Protein AF-A0AAV8G9S0-F1 (afdb_monomer)

Structure (mmCIF, N/CA/C/O backbone):
data_AF-A0AAV8G9S0-F1
#
_entry.id   AF-A0AAV8G9S0-F1
#
loop_
_atom_site.group_PDB
_atom_site.id
_atom_site.type_symbol
_atom_site.label_atom_id
_atom_site.label_alt_id
_atom_site.label_comp_id
_atom_site.label_asym_id
_atom_site.label_entity_id
_atom_site.label_seq_id
_atom_site.pdbx_PDB_ins_code
_atom_site.Cartn_x
_atom_site.Cartn_y
_atom_site.Cartn_z
_atom_site.occupancy
_atom_site.B_iso_or_equiv
_atom_site.auth_seq_id
_atom_site.auth_comp_id
_atom_site.auth_asym_id
_atom_site.auth_atom_id
_atom_site.pdbx_PDB_model_num
ATOM 1 N N . MET A 1 1 ? -28.631 11.961 -32.092 1.00 33.22 1 MET A N 1
ATOM 2 C CA . MET A 1 1 ? -27.749 12.063 -33.279 1.00 33.22 1 MET A CA 1
ATOM 3 C C . MET A 1 1 ? -26.519 12.837 -32.830 1.00 33.22 1 MET A C 1
ATOM 5 O O . MET A 1 1 ? -26.673 13.982 -32.456 1.00 33.22 1 MET A O 1
ATOM 9 N N . LEU A 1 2 ? -25.353 12.242 -32.604 1.00 28.23 2 LEU A N 1
ATOM 10 C CA . LEU A 1 2 ? -24.475 11.633 -33.599 1.00 28.23 2 LEU A CA 1
ATOM 11 C C . LEU A 1 2 ? -23.740 10.426 -32.999 1.00 28.23 2 LEU A C 1
ATOM 13 O O . LEU A 1 2 ? -23.023 10.529 -32.007 1.00 28.23 2 LEU A O 1
ATOM 17 N N . LEU A 1 3 ? -23.947 9.288 -33.653 1.00 28.38 3 LEU A N 1
ATOM 18 C CA . LEU A 1 3 ? -23.130 8.086 -33.584 1.00 28.38 3 LEU A CA 1
ATOM 19 C C . LEU A 1 3 ? -21.775 8.335 -34.263 1.00 28.38 3 LEU A C 1
ATOM 21 O O . LEU A 1 3 ? -21.710 9.038 -35.268 1.00 28.38 3 LEU A O 1
ATOM 25 N N . GLY A 1 4 ? -20.738 7.635 -33.797 1.00 31.73 4 GLY A N 1
ATOM 26 C CA . GLY A 1 4 ? -19.656 7.186 -34.675 1.00 31.73 4 GLY A CA 1
ATOM 27 C C . GLY A 1 4 ? -18.283 7.809 -34.448 1.00 31.73 4 GLY A C 1
ATOM 28 O O . GLY A 1 4 ? -17.844 8.647 -35.226 1.00 31.73 4 GLY A O 1
ATOM 29 N N . ARG A 1 5 ? -17.524 7.261 -33.493 1.00 28.00 5 ARG A N 1
ATOM 30 C CA . ARG A 1 5 ? -16.083 7.031 -33.689 1.00 28.00 5 ARG A CA 1
ATOM 31 C C . ARG A 1 5 ? -15.737 5.622 -33.211 1.00 28.00 5 ARG A C 1
ATOM 33 O O . ARG A 1 5 ? -15.747 5.333 -32.020 1.00 28.00 5 ARG A O 1
ATOM 40 N N . ARG A 1 6 ? -15.500 4.730 -34.179 1.00 26.45 6 ARG A N 1
ATOM 41 C CA . ARG A 1 6 ? -14.914 3.402 -33.964 1.00 26.45 6 ARG A CA 1
ATOM 42 C C . ARG A 1 6 ? -13.468 3.590 -33.509 1.00 26.45 6 ARG A C 1
ATOM 44 O O . ARG A 1 6 ? -12.680 4.202 -34.225 1.00 26.45 6 ARG A O 1
ATOM 51 N N . TRP A 1 7 ? -13.134 3.047 -32.347 1.00 30.44 7 TRP A N 1
ATOM 52 C CA . TRP A 1 7 ? -11.755 2.886 -31.895 1.00 30.44 7 TRP A CA 1
ATOM 53 C C . TRP A 1 7 ? -11.112 1.692 -32.617 1.00 30.44 7 TRP A C 1
ATOM 55 O O . TRP A 1 7 ? -11.824 0.731 -32.934 1.00 30.44 7 TRP A O 1
ATOM 65 N N . PRO A 1 8 ? -9.799 1.725 -32.907 1.00 25.12 8 PRO A N 1
ATOM 66 C CA . PRO A 1 8 ? -9.126 0.628 -33.586 1.00 25.12 8 PRO A CA 1
ATOM 67 C C . PRO A 1 8 ? -9.188 -0.628 -32.717 1.00 25.12 8 PRO A C 1
ATOM 69 O O . PRO A 1 8 ? -8.595 -0.711 -31.644 1.00 25.12 8 PRO A O 1
ATOM 72 N N . THR A 1 9 ? -9.934 -1.619 -33.194 1.00 25.20 9 THR A N 1
ATOM 73 C CA . THR A 1 9 ? -9.928 -2.968 -32.645 1.00 25.20 9 THR A CA 1
ATOM 74 C C . THR A 1 9 ? -8.561 -3.563 -32.962 1.00 25.20 9 THR A C 1
ATOM 76 O O . THR A 1 9 ? -8.277 -3.891 -34.115 1.00 25.20 9 THR A O 1
ATOM 79 N N . ILE A 1 10 ? -7.693 -3.691 -31.958 1.00 25.83 10 ILE A N 1
ATOM 80 C CA . ILE A 1 10 ? -6.511 -4.543 -32.074 1.00 25.83 10 ILE A CA 1
ATOM 81 C C . ILE A 1 10 ? -7.048 -5.968 -32.218 1.00 25.83 10 ILE A C 1
ATOM 83 O O . ILE A 1 10 ? -7.481 -6.589 -31.250 1.00 25.83 10 ILE A O 1
ATOM 87 N N . LYS A 1 11 ? -7.086 -6.473 -33.456 1.00 22.39 11 LYS A N 1
ATOM 88 C CA . LYS A 1 11 ? -7.320 -7.891 -33.721 1.00 22.39 11 LYS A CA 1
ATOM 89 C C . LYS A 1 11 ? -6.141 -8.658 -33.129 1.00 22.39 11 LYS A C 1
ATOM 91 O O . LYS A 1 11 ? -5.102 -8.784 -33.769 1.00 22.39 11 LYS A O 1
ATOM 96 N N . MET A 1 12 ? -6.307 -9.192 -31.921 1.00 27.33 12 MET A N 1
ATOM 97 C CA . MET A 1 12 ? -5.492 -10.319 -31.481 1.00 27.33 12 MET A CA 1
ATOM 98 C C . MET A 1 12 ? -5.842 -11.498 -32.388 1.00 27.33 12 MET A C 1
ATOM 100 O O . MET A 1 12 ? -6.899 -12.113 -32.262 1.00 27.33 12 MET A O 1
ATOM 104 N N . THR A 1 13 ? -4.974 -11.792 -33.351 1.00 26.83 13 THR A N 1
ATOM 105 C CA . THR A 1 13 ? -5.027 -13.046 -34.098 1.00 26.83 13 THR A CA 1
ATOM 106 C C . THR A 1 13 ? -4.805 -14.194 -33.117 1.00 26.83 13 THR A C 1
ATOM 108 O O . THR A 1 13 ? -3.720 -14.362 -32.562 1.00 26.83 13 THR A O 1
ATOM 111 N N . SER A 1 14 ? -5.856 -14.977 -32.888 1.00 35.19 14 SER A N 1
ATOM 112 C CA . SER A 1 14 ? -5.953 -16.095 -31.946 1.00 35.19 14 SER A CA 1
ATOM 113 C C . SER A 1 14 ? -5.206 -17.359 -32.402 1.00 35.19 14 SER A C 1
ATOM 115 O O . SER A 1 14 ? -5.748 -18.462 -32.388 1.00 35.19 14 SER A O 1
ATOM 117 N N . ARG A 1 15 ? -3.931 -17.239 -32.784 1.00 30.12 15 ARG A N 1
ATOM 118 C CA . ARG A 1 15 ? -3.068 -18.396 -33.087 1.00 30.12 15 ARG A CA 1
ATOM 119 C C . ARG A 1 15 ? -1.732 -18.282 -32.353 1.00 30.12 15 ARG A C 1
ATOM 121 O O . ARG A 1 15 ? -0.709 -17.961 -32.936 1.00 30.12 15 ARG A O 1
ATOM 128 N N . GLY A 1 16 ? -1.781 -18.524 -31.043 1.00 35.22 16 GLY A N 1
ATOM 129 C CA . GLY A 1 16 ? -0.606 -18.585 -30.159 1.00 35.22 16 GLY A CA 1
ATOM 130 C C . GLY A 1 16 ? -0.926 -18.695 -28.660 1.00 35.22 16 GLY A C 1
ATOM 131 O O . GLY A 1 16 ? -0.059 -18.451 -27.825 1.00 35.22 16 GLY A O 1
ATOM 132 N N . GLY A 1 17 ? -2.177 -19.016 -28.304 1.00 37.50 17 GLY A N 1
ATOM 133 C CA . GLY A 1 17 ? -2.686 -18.971 -26.932 1.00 37.50 17 GLY A CA 1
ATOM 134 C C . GLY A 1 17 ? -2.073 -20.027 -26.005 1.00 37.50 17 GLY A C 1
ATOM 135 O O . GLY A 1 17 ? -1.937 -21.190 -26.379 1.00 37.50 17 GLY A O 1
ATOM 136 N N . ARG A 1 18 ? -1.737 -19.598 -24.781 1.00 35.84 18 ARG A N 1
ATOM 137 C CA . ARG A 1 18 ? -1.250 -20.366 -23.609 1.00 35.84 18 ARG A CA 1
ATOM 138 C C . ARG A 1 18 ? 0.092 -21.096 -23.749 1.00 35.84 18 ARG A C 1
ATOM 140 O O . ARG A 1 18 ? 0.930 -20.960 -22.864 1.00 35.84 18 ARG A O 1
ATOM 147 N N . ASN A 1 19 ? 0.356 -21.798 -24.848 1.00 33.41 19 ASN A N 1
ATOM 148 C CA . ASN A 1 19 ? 1.566 -22.625 -24.979 1.00 33.41 19 ASN A CA 1
ATOM 149 C C . ASN A 1 19 ? 2.854 -21.798 -25.128 1.00 33.41 19 ASN A C 1
ATOM 151 O O . ASN A 1 19 ? 3.899 -22.190 -24.617 1.00 33.41 19 ASN A O 1
ATOM 155 N N . SER A 1 20 ? 2.782 -20.625 -25.763 1.00 40.94 20 SER A N 1
ATOM 156 C CA . SER A 1 20 ? 3.921 -19.700 -25.870 1.00 40.94 20 SER A CA 1
ATOM 157 C C . SER A 1 20 ? 4.315 -19.110 -24.507 1.00 40.94 20 SER A C 1
ATOM 159 O O . SER A 1 20 ? 5.501 -19.016 -24.189 1.00 40.94 20 SER A O 1
ATOM 161 N N . TRP A 1 21 ? 3.324 -18.798 -23.666 1.00 38.44 21 TRP A N 1
ATOM 162 C CA . TRP A 1 21 ? 3.535 -18.216 -22.340 1.00 38.44 21 TRP A CA 1
ATOM 163 C C . TRP A 1 21 ? 4.103 -19.239 -21.351 1.00 38.44 21 TRP A C 1
ATOM 165 O O . TRP A 1 21 ? 5.072 -18.948 -20.661 1.00 38.44 21 TRP A O 1
ATOM 175 N N . ILE A 1 22 ? 3.599 -20.479 -21.370 1.00 39.94 22 ILE A N 1
ATOM 176 C CA . ILE A 1 22 ? 4.152 -21.597 -20.586 1.00 39.94 22 ILE A CA 1
ATOM 177 C C . ILE A 1 22 ? 5.602 -21.897 -20.991 1.00 39.94 22 ILE A C 1
ATOM 179 O O . ILE A 1 22 ? 6.437 -22.173 -20.133 1.00 39.94 22 ILE A O 1
ATOM 183 N N . CYS A 1 23 ? 5.938 -21.814 -22.282 1.00 35.47 23 CYS A N 1
ATOM 184 C CA . CYS A 1 23 ? 7.318 -21.969 -22.750 1.00 35.47 23 CYS A CA 1
ATOM 185 C C . CYS A 1 23 ? 8.225 -20.810 -22.306 1.00 35.47 23 CYS A C 1
ATOM 187 O O . CYS A 1 23 ? 9.363 -21.053 -21.905 1.00 35.47 23 CYS A O 1
ATOM 189 N N . SER A 1 24 ? 7.725 -19.570 -22.320 1.00 47.34 24 SER A N 1
ATOM 190 C CA . SER A 1 24 ? 8.447 -18.401 -21.800 1.00 47.34 24 SER A CA 1
ATOM 191 C C . SER A 1 24 ? 8.675 -18.508 -20.288 1.00 47.34 24 SER A C 1
ATOM 193 O O . SER A 1 24 ? 9.808 -18.385 -19.825 1.00 47.34 24 SER A O 1
ATOM 195 N N . LEU A 1 25 ? 7.642 -18.874 -19.522 1.00 46.16 25 LEU A N 1
ATOM 196 C CA . LEU A 1 25 ? 7.739 -19.199 -18.097 1.00 46.16 25 LEU A CA 1
ATOM 197 C C . LEU A 1 25 ? 8.742 -20.319 -17.844 1.00 46.16 25 LEU A C 1
ATOM 199 O O . LEU A 1 25 ? 9.610 -20.135 -17.011 1.00 46.16 25 LEU A O 1
ATOM 203 N N . ARG A 1 26 ? 8.702 -21.435 -18.584 1.00 46.81 26 ARG A N 1
ATOM 204 C CA . ARG A 1 26 ? 9.670 -22.541 -18.441 1.00 46.81 26 ARG A CA 1
ATOM 205 C C . ARG A 1 26 ? 11.105 -22.110 -18.729 1.00 46.81 26 ARG A C 1
ATOM 207 O O . ARG A 1 26 ? 12.016 -22.530 -18.025 1.00 46.81 26 ARG A O 1
ATOM 214 N N . ASN A 1 27 ? 11.325 -21.270 -19.736 1.00 46.41 27 ASN A N 1
ATOM 215 C CA . ASN A 1 27 ? 12.660 -20.758 -20.046 1.00 46.41 27 ASN A CA 1
ATOM 216 C C . ASN A 1 27 ? 13.147 -19.761 -18.988 1.00 46.41 27 ASN A C 1
ATOM 218 O O . ASN A 1 27 ? 14.317 -19.793 -18.616 1.00 46.41 27 ASN A O 1
ATOM 222 N N . THR A 1 28 ? 12.256 -18.924 -18.453 1.00 46.28 28 THR A N 1
ATOM 223 C CA . THR A 1 28 ? 12.597 -18.009 -17.354 1.00 46.28 28 THR A CA 1
ATOM 224 C C . THR A 1 28 ? 12.775 -18.744 -16.032 1.00 46.28 28 THR A C 1
ATOM 226 O O . THR A 1 28 ? 13.659 -18.402 -15.262 1.00 46.28 28 THR A O 1
ATOM 229 N N . TYR A 1 29 ? 12.000 -19.801 -15.809 1.00 46.56 29 TYR A N 1
ATOM 230 C CA . TYR A 1 29 ? 12.129 -20.722 -14.691 1.00 46.56 29 TYR A CA 1
ATOM 231 C C . TYR A 1 29 ? 13.470 -21.446 -14.748 1.00 46.56 29 TYR A C 1
ATOM 233 O O . TYR A 1 29 ? 14.151 -21.485 -13.745 1.00 46.56 29 TYR A O 1
ATOM 241 N N . ARG A 1 30 ? 13.935 -21.895 -15.923 1.00 49.75 30 ARG A N 1
ATOM 242 C CA . ARG A 1 30 ? 15.291 -22.455 -16.088 1.00 49.75 30 ARG A CA 1
ATOM 243 C C . ARG A 1 30 ? 16.407 -21.434 -15.840 1.00 49.75 30 ARG A C 1
ATOM 245 O O . ARG A 1 30 ? 17.462 -21.804 -15.334 1.00 49.75 30 ARG A O 1
ATOM 252 N N . LEU A 1 31 ? 16.209 -20.166 -16.209 1.00 50.50 31 LEU A N 1
ATOM 253 C CA . LEU A 1 31 ? 17.157 -19.085 -15.897 1.00 50.50 31 LEU A CA 1
ATOM 254 C C . LEU A 1 31 ? 17.181 -18.786 -14.389 1.00 50.50 31 LEU A C 1
ATOM 256 O O . LEU A 1 31 ? 18.255 -18.636 -13.814 1.00 50.50 31 LEU A O 1
ATOM 260 N N . LEU A 1 32 ? 16.010 -18.772 -13.748 1.00 49.50 32 LEU A N 1
ATOM 261 C CA . LEU A 1 32 ? 15.859 -18.618 -12.303 1.00 49.50 32 LEU A CA 1
ATOM 262 C C . LEU A 1 32 ? 16.376 -19.836 -11.536 1.00 49.50 32 LEU A C 1
ATOM 264 O O . LEU A 1 32 ? 17.041 -19.641 -10.538 1.00 49.50 32 LEU A O 1
ATOM 268 N N . GLU A 1 33 ? 16.159 -21.067 -11.997 1.00 48.31 33 GLU A N 1
ATOM 269 C CA . GLU A 1 33 ? 16.732 -22.288 -11.418 1.00 48.31 33 GLU A CA 1
ATOM 270 C C . GLU A 1 33 ? 18.254 -22.251 -11.489 1.00 48.31 33 GLU A C 1
ATOM 272 O O . GLU A 1 33 ? 18.905 -22.533 -10.494 1.00 48.31 33 GLU A O 1
ATOM 277 N N . LYS A 1 34 ? 18.841 -21.827 -12.616 1.00 50.06 34 LYS A N 1
ATOM 278 C CA . LYS A 1 34 ? 20.296 -21.634 -12.710 1.00 50.06 34 LYS A CA 1
ATOM 279 C C . LYS A 1 34 ? 20.802 -20.586 -11.714 1.00 50.06 34 LYS A C 1
ATOM 281 O O . LYS A 1 34 ? 21.812 -20.830 -11.060 1.00 50.06 34 LYS A O 1
ATOM 286 N N . ALA A 1 35 ? 20.087 -19.471 -11.551 1.00 48.22 35 ALA A N 1
ATOM 287 C CA . ALA A 1 35 ? 20.418 -18.437 -10.566 1.00 48.22 35 ALA A CA 1
ATOM 288 C C . ALA A 1 35 ? 20.197 -18.900 -9.107 1.00 48.22 35 ALA A C 1
ATOM 290 O O . ALA A 1 35 ? 20.996 -18.601 -8.228 1.00 48.22 35 ALA A O 1
ATOM 291 N N . LEU A 1 36 ? 19.141 -19.672 -8.834 1.00 43.69 36 LEU A N 1
ATOM 292 C CA . LEU A 1 36 ? 18.789 -20.203 -7.512 1.00 43.69 36 LEU A CA 1
ATOM 293 C C . LEU A 1 36 ? 19.700 -21.368 -7.098 1.00 43.69 36 LEU A C 1
ATOM 295 O O . LEU A 1 36 ? 20.052 -21.470 -5.926 1.00 43.69 36 LEU A O 1
ATOM 299 N N . CYS A 1 37 ? 20.150 -22.199 -8.042 1.00 44.72 37 CYS A N 1
ATOM 300 C CA . CYS A 1 37 ? 21.174 -23.222 -7.815 1.00 44.72 37 CYS A CA 1
ATOM 301 C C . CYS A 1 37 ? 22.519 -22.603 -7.414 1.00 44.72 37 CYS A C 1
ATOM 303 O O . CYS A 1 37 ? 23.229 -23.190 -6.603 1.00 44.72 37 CYS A O 1
ATOM 305 N N . GLN A 1 38 ? 22.850 -21.407 -7.913 1.00 42.19 38 GLN A N 1
ATOM 306 C CA . GLN A 1 38 ? 24.020 -20.644 -7.456 1.00 42.19 38 GLN A CA 1
ATOM 307 C C . GLN A 1 38 ? 23.825 -20.042 -6.047 1.00 42.19 38 GLN A C 1
ATOM 309 O O . GLN A 1 38 ? 24.799 -19.824 -5.333 1.00 42.19 38 GLN A O 1
ATOM 314 N N . LEU A 1 39 ? 22.577 -19.825 -5.610 1.00 45.78 39 LEU A N 1
ATOM 315 C CA . LEU A 1 39 ? 22.213 -19.260 -4.299 1.00 45.78 39 LEU A CA 1
ATOM 316 C C . LEU A 1 39 ? 22.080 -20.299 -3.173 1.00 45.78 39 LEU A C 1
ATOM 318 O O . LEU A 1 39 ? 21.747 -19.933 -2.040 1.00 45.78 39 LEU A O 1
ATOM 322 N N . GLY A 1 40 ? 22.322 -21.580 -3.460 1.00 36.84 40 GLY A N 1
ATOM 323 C CA . GLY A 1 40 ? 22.178 -22.689 -2.52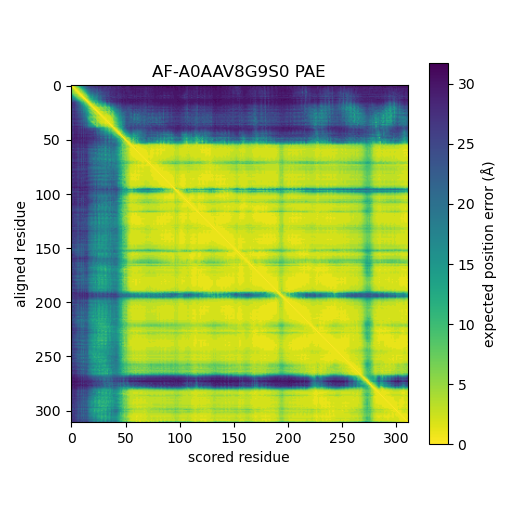2 1.00 36.84 40 GLY A CA 1
ATOM 324 C C . GLY A 1 40 ? 23.163 -22.638 -1.353 1.00 36.84 40 GLY A C 1
ATOM 325 O O . GLY A 1 40 ? 24.081 -23.443 -1.329 1.00 36.84 40 GLY A O 1
ATOM 326 N N . GLN A 1 41 ? 22.968 -21.711 -0.399 1.00 36.91 41 GLN A N 1
ATOM 327 C CA . GLN A 1 41 ? 23.377 -21.815 1.015 1.00 36.91 41 GLN A CA 1
ATOM 328 C C . GLN A 1 41 ? 23.010 -20.623 1.933 1.00 36.91 41 GLN A C 1
ATOM 330 O O . GLN A 1 41 ? 23.408 -20.631 3.098 1.00 36.91 41 GLN A O 1
ATOM 335 N N . ARG A 1 42 ? 22.250 -19.599 1.509 1.00 36.44 42 ARG A N 1
ATOM 336 C CA . ARG A 1 42 ? 21.979 -18.429 2.382 1.00 36.44 42 ARG A CA 1
ATOM 337 C C . ARG A 1 42 ? 20.490 -18.246 2.695 1.00 36.44 42 ARG A C 1
ATOM 339 O O . ARG A 1 42 ? 19.677 -18.013 1.809 1.00 36.44 42 ARG A O 1
ATOM 346 N N . ARG A 1 43 ? 20.142 -18.354 3.987 1.00 33.28 43 ARG A N 1
ATOM 347 C CA . ARG A 1 43 ? 18.797 -18.103 4.539 1.00 33.28 43 ARG A CA 1
ATOM 348 C C . ARG A 1 43 ? 18.338 -16.687 4.169 1.00 33.28 43 ARG A C 1
ATOM 350 O O . ARG A 1 43 ? 18.949 -15.711 4.596 1.00 33.28 43 ARG A O 1
ATOM 357 N N . VAL A 1 44 ? 17.254 -16.578 3.403 1.00 36.81 44 VAL A N 1
ATOM 358 C CA . VAL A 1 44 ? 16.626 -15.297 3.053 1.00 36.81 44 VAL A CA 1
ATOM 359 C C . VAL A 1 44 ? 15.812 -14.806 4.253 1.00 36.81 44 VAL A C 1
ATOM 361 O O . VAL A 1 44 ? 14.813 -15.415 4.629 1.00 36.81 44 VAL A O 1
ATOM 364 N N . VAL A 1 45 ? 16.245 -13.711 4.880 1.00 34.75 45 VAL A N 1
ATOM 365 C CA . VAL A 1 45 ? 15.541 -13.082 6.009 1.00 34.75 45 VAL A CA 1
ATOM 366 C C . VAL A 1 45 ? 14.561 -12.036 5.464 1.00 34.75 45 VAL A C 1
ATOM 368 O O . VAL A 1 45 ? 14.949 -10.907 5.178 1.00 34.75 45 VAL A O 1
ATOM 371 N N . LEU A 1 46 ? 13.284 -12.407 5.316 1.00 38.22 46 LEU A N 1
ATOM 372 C CA . LEU A 1 46 ? 12.223 -11.522 4.801 1.00 38.22 46 LEU A CA 1
ATOM 373 C C . LEU A 1 46 ? 11.861 -10.368 5.766 1.00 38.22 46 LEU A C 1
ATOM 375 O O . LEU A 1 46 ? 11.512 -9.279 5.322 1.00 38.22 46 LEU A O 1
ATOM 379 N N . ALA A 1 47 ? 11.948 -10.591 7.082 1.00 32.84 47 ALA A N 1
ATOM 380 C CA . ALA A 1 47 ? 11.389 -9.683 8.095 1.00 32.84 47 ALA A CA 1
ATOM 381 C C . ALA A 1 47 ? 12.264 -8.449 8.416 1.00 32.84 47 ALA A C 1
ATOM 383 O O . ALA A 1 47 ? 11.759 -7.408 8.838 1.00 32.84 47 ALA A O 1
ATOM 384 N N . CYS A 1 48 ? 13.583 -8.536 8.205 1.00 35.03 48 CYS A N 1
ATOM 385 C CA . CYS A 1 48 ? 14.517 -7.490 8.641 1.00 35.03 48 CYS A CA 1
ATOM 386 C C . CYS A 1 48 ? 14.459 -6.233 7.748 1.00 35.03 48 CYS A C 1
ATOM 388 O O . CYS A 1 48 ? 14.595 -5.116 8.237 1.00 35.03 48 CYS A O 1
ATOM 390 N N . HIS A 1 49 ? 14.179 -6.394 6.449 1.00 44.22 49 HIS A N 1
ATOM 391 C CA . HIS A 1 49 ? 14.248 -5.295 5.479 1.00 44.22 49 HIS A CA 1
ATOM 392 C C . HIS A 1 49 ? 13.132 -4.252 5.677 1.00 44.22 49 HIS A C 1
ATOM 394 O O . HIS A 1 49 ? 13.398 -3.055 5.700 1.00 44.22 49 HIS A O 1
ATOM 400 N N . MET A 1 50 ? 11.891 -4.688 5.912 1.00 49.31 50 MET A N 1
ATOM 401 C CA . MET A 1 50 ? 10.746 -3.782 6.101 1.00 49.31 50 MET A CA 1
ATOM 402 C C . MET A 1 50 ? 10.824 -2.981 7.402 1.00 49.31 50 MET A C 1
ATOM 404 O O . MET A 1 50 ? 10.415 -1.822 7.441 1.00 49.31 50 MET A O 1
ATOM 408 N N . SER A 1 51 ? 11.408 -3.566 8.452 1.00 47.19 51 SER A N 1
ATOM 409 C CA . SER A 1 51 ? 11.659 -2.870 9.719 1.00 47.19 51 SER A CA 1
ATOM 410 C C . SER A 1 51 ? 12.627 -1.695 9.541 1.00 47.19 51 SER A C 1
ATOM 412 O O . SER A 1 51 ? 12.437 -0.653 10.163 1.00 47.19 51 SER A O 1
ATOM 414 N N . SER A 1 52 ? 13.611 -1.809 8.641 1.00 47.72 52 SER A N 1
ATOM 415 C CA . SER A 1 52 ? 14.530 -0.709 8.314 1.00 47.72 52 SER A CA 1
ATOM 416 C C . SER A 1 52 ? 13.860 0.426 7.534 1.00 47.72 52 SER A C 1
ATOM 418 O O . SER A 1 52 ? 14.184 1.588 7.768 1.00 47.72 52 SER A O 1
ATOM 420 N N . TYR A 1 53 ? 12.916 0.116 6.637 1.00 58.81 53 TYR A N 1
ATOM 421 C CA . TYR A 1 53 ? 12.232 1.134 5.829 1.00 58.81 53 TYR A CA 1
ATOM 422 C C . TYR A 1 53 ? 11.048 1.798 6.540 1.00 58.81 53 TYR A C 1
ATOM 424 O O . TYR A 1 53 ? 10.772 2.970 6.279 1.00 58.81 53 TYR A O 1
ATOM 432 N N . MET A 1 54 ? 10.369 1.077 7.438 1.00 63.78 54 MET A N 1
ATOM 433 C CA . MET A 1 54 ? 9.123 1.528 8.067 1.00 63.78 54 MET A CA 1
ATOM 434 C C . MET A 1 54 ? 9.211 1.745 9.580 1.00 63.78 54 MET A C 1
ATOM 436 O O . MET A 1 54 ? 8.296 2.335 10.145 1.00 63.78 54 MET A O 1
ATOM 440 N N . GLY A 1 55 ? 10.261 1.283 10.264 1.00 82.50 55 GLY A N 1
ATOM 441 C CA . GLY A 1 55 ? 10.355 1.355 11.724 1.00 82.50 55 GLY A CA 1
ATOM 442 C C . GLY A 1 55 ? 9.297 0.487 12.419 1.00 82.50 55 GLY A C 1
ATOM 443 O O . GLY A 1 55 ? 9.109 -0.678 12.069 1.00 82.50 55 GLY A O 1
ATOM 444 N N . ALA A 1 56 ? 8.583 1.052 13.399 1.00 86.62 56 ALA A N 1
ATOM 445 C CA . ALA A 1 56 ? 7.554 0.351 14.178 1.00 86.62 56 ALA A CA 1
ATOM 446 C C . ALA A 1 56 ? 6.459 -0.347 13.327 1.00 86.62 56 ALA A C 1
ATOM 448 O O . ALA A 1 56 ? 6.135 -1.497 13.623 1.00 86.62 56 ALA A O 1
ATOM 449 N N . PRO A 1 57 ? 5.923 0.252 12.245 1.00 89.56 57 PRO A N 1
ATOM 450 C CA . PRO A 1 57 ? 5.038 -0.463 11.322 1.00 89.56 57 PRO A CA 1
ATOM 451 C C . PRO A 1 57 ? 5.652 -1.730 10.700 1.00 89.56 57 PRO A C 1
ATOM 453 O O . PRO A 1 57 ? 4.943 -2.712 10.509 1.00 89.56 57 PRO A O 1
ATOM 456 N N . GLY A 1 58 ? 6.961 -1.756 10.427 1.00 89.50 58 GLY A N 1
ATOM 457 C CA . GLY A 1 58 ? 7.642 -2.955 9.916 1.00 89.50 58 GLY A CA 1
ATOM 458 C C . GLY A 1 58 ? 7.743 -4.074 10.962 1.00 89.50 58 GLY A C 1
ATOM 459 O O . GLY A 1 58 ? 7.623 -5.258 10.634 1.00 89.50 58 GLY A O 1
ATOM 460 N N . PHE A 1 59 ? 7.860 -3.710 12.243 1.00 91.06 59 PHE A N 1
ATOM 461 C CA . PHE A 1 59 ? 7.723 -4.665 13.345 1.00 91.06 59 PHE A CA 1
ATOM 462 C C . PHE A 1 59 ? 6.299 -5.235 13.416 1.00 91.06 59 PHE A C 1
ATOM 464 O O . PHE A 1 59 ? 6.124 -6.449 13.510 1.00 91.06 59 PHE A O 1
ATOM 471 N N . LEU A 1 60 ? 5.275 -4.379 13.307 1.00 94.06 60 LEU A N 1
ATOM 472 C CA . LEU A 1 60 ? 3.877 -4.821 13.284 1.00 94.06 60 LEU A CA 1
ATOM 473 C C . LEU A 1 60 ? 3.581 -5.746 12.097 1.00 94.06 60 LEU A C 1
ATOM 475 O O . LEU A 1 60 ? 2.919 -6.764 12.283 1.00 94.06 60 LEU A O 1
ATOM 479 N N . PHE A 1 61 ? 4.120 -5.450 10.909 1.00 94.75 61 PHE A N 1
ATOM 480 C CA . PHE A 1 61 ? 4.065 -6.366 9.766 1.00 94.75 61 PHE A CA 1
ATOM 481 C C . PHE A 1 61 ? 4.661 -7.735 10.114 1.00 94.75 61 PHE A C 1
ATOM 483 O O . PHE A 1 61 ? 4.052 -8.764 9.837 1.00 94.75 61 PHE A O 1
ATOM 490 N N . SER A 1 62 ? 5.826 -7.759 10.764 1.00 93.12 62 SER A N 1
ATOM 491 C CA . SER A 1 62 ? 6.478 -9.012 11.163 1.00 93.12 62 SER A CA 1
ATOM 492 C C . SER A 1 62 ? 5.611 -9.824 12.132 1.00 93.12 62 SER A C 1
ATOM 494 O O . SER A 1 62 ? 5.513 -11.041 11.992 1.00 93.12 62 SER A O 1
ATOM 496 N N . ALA A 1 63 ? 4.925 -9.165 13.070 1.00 94.38 63 ALA A N 1
ATOM 497 C CA . ALA A 1 63 ? 3.974 -9.822 13.965 1.00 94.38 63 ALA A CA 1
ATOM 498 C C . ALA A 1 63 ? 2.745 -10.375 13.219 1.00 94.38 63 ALA A C 1
ATOM 500 O O . ALA A 1 63 ? 2.347 -11.513 13.464 1.00 94.38 63 ALA A O 1
ATOM 501 N N . LEU A 1 64 ? 2.178 -9.613 12.273 1.00 94.94 64 LEU A N 1
ATOM 502 C CA . LEU A 1 64 ? 1.083 -10.080 11.411 1.00 94.94 64 LEU A CA 1
ATOM 503 C C . LEU A 1 64 ? 1.502 -11.303 10.592 1.00 94.94 64 LEU A C 1
ATOM 505 O O . LEU A 1 64 ? 0.763 -12.283 10.523 1.00 94.94 64 LEU A O 1
ATOM 509 N N . PHE A 1 65 ? 2.703 -11.264 10.016 1.00 94.25 65 PHE A N 1
ATOM 510 C CA . PHE A 1 65 ? 3.279 -12.373 9.269 1.00 94.25 65 PHE A CA 1
ATOM 511 C C . PHE A 1 65 ? 3.424 -13.620 10.152 1.00 94.25 65 PHE A C 1
ATOM 513 O O . PHE A 1 65 ? 2.963 -14.695 9.778 1.00 94.25 65 PHE A O 1
ATOM 520 N N . ILE A 1 66 ? 3.998 -13.485 11.352 1.00 94.88 66 ILE A N 1
ATOM 521 C CA . ILE A 1 66 ? 4.126 -14.600 12.301 1.00 94.88 66 ILE A CA 1
ATOM 522 C C . ILE A 1 66 ? 2.752 -15.186 12.638 1.00 94.88 66 ILE A C 1
ATOM 524 O O . ILE A 1 66 ? 2.562 -16.394 12.510 1.00 94.88 66 ILE A O 1
ATOM 528 N N . ASN A 1 67 ? 1.776 -14.348 12.991 1.00 94.88 67 ASN A N 1
ATOM 529 C CA . ASN A 1 67 ? 0.433 -14.811 13.347 1.00 94.88 67 ASN A CA 1
ATOM 530 C C . ASN A 1 67 ? -0.288 -15.490 12.175 1.00 94.88 67 ASN A C 1
ATOM 532 O O . ASN A 1 67 ? -1.069 -16.418 12.374 1.00 94.88 67 ASN A O 1
ATOM 536 N N . ARG A 1 68 ? -0.016 -15.064 10.937 1.00 93.31 68 ARG A N 1
ATOM 537 C CA . ARG A 1 68 ? -0.595 -15.675 9.736 1.00 93.31 68 ARG A CA 1
ATOM 538 C C . ARG A 1 68 ? -0.108 -17.106 9.516 1.00 93.31 68 ARG A C 1
ATOM 540 O O . ARG A 1 68 ? -0.914 -17.944 9.119 1.00 93.31 68 ARG A O 1
ATOM 547 N N . TYR A 1 69 ? 1.181 -17.365 9.740 1.00 92.12 69 TYR A N 1
ATOM 548 C CA . TYR A 1 69 ? 1.823 -18.632 9.367 1.00 92.12 69 TYR A CA 1
ATOM 549 C C . TYR A 1 69 ? 2.053 -19.597 10.532 1.00 92.12 69 TYR A C 1
ATOM 551 O O . TYR A 1 69 ? 2.047 -20.805 10.311 1.00 92.12 69 TYR A O 1
ATOM 559 N N . LEU A 1 70 ? 2.256 -19.097 11.753 1.00 94.38 70 LEU A N 1
ATOM 560 C CA . LEU A 1 70 ? 2.439 -19.932 12.948 1.00 94.38 70 LEU A CA 1
ATOM 561 C C . LEU A 1 70 ? 1.148 -20.109 13.755 1.00 94.38 70 LEU A C 1
ATOM 563 O O . LEU A 1 70 ? 1.065 -21.018 14.575 1.00 94.38 70 LEU A O 1
ATOM 567 N N . GLY A 1 71 ? 0.131 -19.293 13.476 1.00 91.75 71 GLY A N 1
ATOM 568 C CA . GLY A 1 71 ? -1.190 -19.376 14.088 1.00 91.75 71 GLY A CA 1
ATOM 569 C C . GLY A 1 71 ? -1.593 -18.081 14.799 1.00 91.75 71 GLY A C 1
ATOM 570 O O . GLY A 1 71 ? -0.723 -17.319 15.246 1.00 91.75 71 GLY A O 1
ATOM 571 N N . PRO A 1 72 ? -2.910 -17.816 14.900 1.00 90.81 72 PRO A N 1
ATOM 572 C CA . PRO A 1 72 ? -3.421 -16.629 15.576 1.00 90.81 72 PRO A CA 1
ATOM 573 C C . PRO A 1 72 ? -2.897 -16.561 17.015 1.00 90.81 72 PRO A C 1
ATOM 575 O O . PRO A 1 72 ? -2.681 -17.587 17.654 1.00 90.81 72 PRO A O 1
ATOM 578 N N . ASP A 1 73 ? -2.660 -15.341 17.497 1.00 90.31 73 ASP A N 1
ATOM 579 C CA . ASP A 1 73 ? -2.165 -15.046 18.849 1.00 90.31 73 ASP A CA 1
ATOM 580 C C . ASP A 1 73 ? -0.755 -15.572 19.201 1.00 90.31 73 ASP A C 1
ATOM 582 O O . ASP A 1 73 ? -0.335 -15.440 20.350 1.00 90.31 73 ASP A O 1
ATOM 586 N N . THR A 1 74 ? 0.033 -16.062 18.227 1.00 94.62 74 THR A N 1
ATOM 587 C CA . THR A 1 74 ? 1.468 -16.381 18.436 1.00 94.62 74 THR A CA 1
ATOM 588 C C . THR A 1 74 ? 2.241 -15.168 18.973 1.00 94.62 74 THR A C 1
ATOM 590 O O . THR A 1 74 ? 3.051 -15.278 19.891 1.00 94.62 74 THR A O 1
ATOM 593 N N . VAL A 1 75 ? 1.968 -13.992 18.410 1.00 93.50 75 VAL A N 1
ATOM 594 C CA . VAL A 1 75 ? 2.312 -12.682 18.959 1.00 93.50 75 VAL A CA 1
ATOM 595 C C . VAL A 1 75 ? 1.007 -12.040 19.446 1.00 93.50 75 VAL A C 1
ATOM 597 O O . VAL A 1 75 ? 0.218 -11.574 18.614 1.00 93.50 75 VAL A O 1
ATOM 600 N N . PRO A 1 76 ? 0.752 -12.014 20.767 1.00 93.81 76 PRO A N 1
ATOM 601 C CA . PRO A 1 76 ? -0.509 -11.532 21.325 1.00 93.81 76 PRO A CA 1
ATOM 602 C C . PRO A 1 76 ? -0.792 -10.061 21.005 1.00 93.81 76 PRO A C 1
ATOM 604 O O . PRO A 1 76 ? 0.094 -9.207 21.111 1.00 93.81 76 PRO A O 1
ATOM 607 N N . TYR A 1 77 ? -2.054 -9.731 20.708 1.00 94.50 77 TYR A N 1
ATOM 608 C CA . TYR A 1 77 ? -2.482 -8.355 20.417 1.00 94.50 77 TYR A CA 1
ATOM 609 C C . TYR A 1 77 ? -2.149 -7.366 21.547 1.00 94.50 77 TYR A C 1
ATOM 611 O O . TYR A 1 77 ? -1.832 -6.208 21.287 1.00 94.50 77 TYR A O 1
ATOM 619 N N . GLN A 1 78 ? -2.150 -7.816 22.802 1.00 94.00 78 GLN A N 1
ATOM 620 C CA . GLN A 1 78 ? -1.812 -7.005 23.972 1.00 94.00 78 GLN A CA 1
ATOM 621 C C . GLN A 1 78 ? -0.379 -6.454 23.904 1.00 94.00 78 GLN A C 1
ATOM 623 O O . GLN A 1 78 ? -0.138 -5.356 24.399 1.00 94.00 78 GLN A O 1
ATOM 628 N N . LEU A 1 79 ? 0.551 -7.166 23.253 1.00 93.25 79 LEU A N 1
ATOM 629 C CA . LEU A 1 79 ? 1.915 -6.681 23.012 1.00 93.25 79 LEU A CA 1
ATOM 630 C C . LEU A 1 79 ? 1.977 -5.677 21.854 1.00 93.25 79 LEU A C 1
ATOM 632 O O . LEU A 1 79 ? 2.822 -4.785 21.845 1.00 93.25 79 LEU A O 1
ATOM 636 N N . LEU A 1 80 ? 1.074 -5.805 20.879 1.00 94.00 80 LEU A N 1
ATOM 637 C CA . LEU A 1 80 ? 1.031 -4.957 19.685 1.00 94.00 80 LEU A CA 1
ATOM 638 C C . LEU A 1 80 ? 0.293 -3.638 19.939 1.00 94.00 80 LEU A C 1
ATOM 640 O O . LEU A 1 80 ? 0.669 -2.603 19.386 1.00 94.00 80 LEU A O 1
ATOM 644 N N . LYS A 1 81 ? -0.723 -3.645 20.811 1.00 95.81 81 LYS A N 1
ATOM 645 C CA . LYS A 1 81 ? -1.568 -2.482 21.114 1.00 95.81 81 LYS A CA 1
ATOM 646 C C . LYS A 1 81 ? -0.764 -1.234 21.522 1.00 95.81 81 LYS A C 1
ATOM 648 O O . LYS A 1 81 ? -1.017 -0.184 20.933 1.00 95.81 81 LYS A O 1
ATOM 653 N N . PRO A 1 82 ? 0.221 -1.291 22.442 1.00 94.81 82 PRO A N 1
ATOM 654 C CA . PRO A 1 82 ? 1.022 -0.115 22.793 1.00 94.81 82 PRO A CA 1
ATOM 655 C C . PRO A 1 82 ? 1.807 0.460 21.607 1.00 94.81 82 PRO A C 1
ATOM 657 O O . PRO A 1 82 ? 1.937 1.676 21.486 1.00 94.81 82 PRO A O 1
ATOM 660 N N . ILE A 1 83 ? 2.286 -0.397 20.699 1.00 94.69 83 ILE A N 1
ATOM 661 C CA . ILE A 1 83 ? 3.031 0.015 19.501 1.00 94.69 83 ILE A CA 1
ATOM 662 C C . ILE A 1 83 ? 2.095 0.727 18.519 1.00 94.69 83 ILE A C 1
ATOM 664 O O . ILE A 1 83 ? 2.440 1.788 18.002 1.00 94.69 83 ILE A O 1
ATOM 668 N N . ILE A 1 84 ? 0.885 0.198 18.314 1.00 96.06 84 ILE A N 1
ATOM 669 C CA . ILE A 1 84 ? -0.154 0.836 17.489 1.00 96.06 84 ILE A CA 1
ATOM 670 C C . ILE A 1 84 ? -0.497 2.224 18.051 1.00 96.06 84 ILE A C 1
ATOM 672 O O . ILE A 1 84 ? -0.463 3.212 17.316 1.00 96.06 84 ILE A O 1
ATOM 676 N N . LYS A 1 85 ? -0.733 2.329 19.368 1.00 95.81 85 LYS A N 1
ATOM 677 C CA . LYS A 1 85 ? -1.001 3.614 20.039 1.00 95.81 85 LYS A CA 1
ATOM 678 C C . LYS A 1 85 ? 0.160 4.600 19.900 1.00 95.81 85 LYS A C 1
ATOM 680 O O . LYS A 1 85 ? -0.079 5.793 19.708 1.00 95.81 85 LYS A O 1
ATOM 685 N N . ALA A 1 86 ? 1.405 4.127 19.965 1.00 94.00 86 ALA A N 1
ATOM 686 C CA . ALA A 1 86 ? 2.585 4.965 19.765 1.00 94.00 86 ALA A CA 1
ATOM 687 C C . ALA A 1 86 ? 2.682 5.489 18.322 1.00 94.00 86 ALA A C 1
ATOM 689 O O . ALA A 1 86 ? 2.968 6.668 18.121 1.00 94.00 86 ALA A O 1
ATOM 690 N N . ILE A 1 87 ? 2.380 4.654 17.319 1.00 94.88 87 ILE A N 1
ATOM 691 C CA . ILE A 1 87 ? 2.338 5.065 15.904 1.00 94.88 87 ILE A CA 1
ATOM 692 C C . ILE A 1 87 ? 1.257 6.126 15.675 1.00 94.88 87 ILE A C 1
ATOM 694 O O . ILE A 1 87 ? 1.511 7.122 14.998 1.00 94.88 87 ILE A O 1
ATOM 698 N N . LEU A 1 88 ? 0.063 5.951 16.240 1.00 96.19 88 LEU A N 1
ATOM 699 C CA . LEU A 1 88 ? -1.032 6.916 16.097 1.00 96.19 88 LEU A CA 1
ATOM 700 C C . LEU A 1 88 ? -0.717 8.235 16.812 1.00 96.19 88 LEU A C 1
ATOM 702 O O . LEU A 1 88 ? -0.828 9.301 16.213 1.00 96.19 88 LEU A O 1
ATOM 706 N N . THR A 1 89 ? -0.232 8.169 18.054 1.00 94.94 89 THR A N 1
ATOM 707 C CA . THR A 1 89 ? 0.204 9.351 18.817 1.00 94.94 89 THR A CA 1
ATOM 708 C C . THR A 1 89 ? 1.314 10.110 18.087 1.00 94.94 89 THR A C 1
ATOM 710 O O . THR A 1 89 ? 1.237 11.329 17.936 1.00 94.94 89 THR A O 1
ATOM 713 N N . GLY A 1 90 ? 2.319 9.397 17.568 1.00 92.62 90 GLY A N 1
ATOM 714 C CA . GLY A 1 90 ? 3.389 9.989 16.766 1.00 92.62 90 GLY A CA 1
ATOM 715 C C . GLY A 1 90 ? 2.880 10.622 15.467 1.00 92.62 90 GLY A C 1
ATOM 716 O O . GLY A 1 90 ? 3.344 11.697 15.093 1.00 92.62 90 GLY A O 1
ATOM 717 N N . GLY A 1 91 ? 1.893 10.000 14.813 1.00 94.31 91 GLY A N 1
ATOM 718 C CA . GLY A 1 91 ? 1.247 10.530 13.610 1.00 94.31 91 GLY A CA 1
ATOM 719 C C . GLY A 1 91 ? 0.479 11.824 13.867 1.00 94.31 91 GLY A C 1
ATOM 720 O O . GLY A 1 91 ? 0.649 12.787 13.117 1.00 94.31 91 GLY A O 1
ATOM 721 N N . ARG A 1 92 ? -0.301 11.872 14.953 1.00 95.06 92 ARG A N 1
ATOM 722 C CA . ARG A 1 92 ? -1.025 13.074 15.406 1.00 95.06 92 ARG A CA 1
ATOM 723 C C . ARG A 1 92 ? -0.061 14.219 15.707 1.00 95.06 92 ARG A C 1
ATOM 725 O O . ARG A 1 92 ? -0.209 15.319 15.182 1.00 95.06 92 ARG A O 1
ATOM 732 N N . ALA A 1 93 ? 0.996 13.940 16.470 1.00 92.19 93 ALA A N 1
ATOM 733 C CA . ALA A 1 93 ? 2.031 14.927 16.768 1.00 92.19 93 ALA A CA 1
ATOM 734 C C . ALA A 1 93 ? 2.762 15.414 15.500 1.00 92.19 93 ALA A C 1
ATOM 736 O O . ALA A 1 93 ? 3.034 16.605 15.351 1.00 92.19 93 ALA A O 1
ATOM 737 N N . GLY A 1 94 ? 3.066 14.510 14.563 1.00 90.12 94 GLY A N 1
ATOM 738 C CA . GLY A 1 94 ? 3.767 14.834 13.319 1.00 90.12 94 GLY A CA 1
ATOM 739 C C . GLY A 1 94 ? 2.920 15.602 12.297 1.00 90.12 94 GLY A C 1
ATOM 740 O O . GLY A 1 94 ? 3.477 16.345 11.469 1.00 90.12 94 GLY A O 1
ATOM 741 N N . SER A 1 95 ? 1.593 15.459 12.366 1.00 90.50 95 SER A N 1
ATOM 742 C CA . SER A 1 95 ? 0.636 16.279 11.616 1.00 90.50 95 SER A CA 1
ATOM 743 C C . SER A 1 95 ? 0.633 17.728 12.103 1.00 90.50 95 SER A C 1
ATOM 745 O O . SER A 1 95 ? 0.616 18.659 11.289 1.00 90.50 95 SER A O 1
ATOM 747 N N . GLY A 1 96 ? 0.759 17.925 13.416 1.00 83.75 96 GLY A N 1
ATOM 748 C CA . GLY A 1 96 ? 0.568 19.227 14.043 1.00 83.75 96 GLY A CA 1
ATOM 749 C C . GLY A 1 96 ? -0.909 19.617 13.986 1.00 83.75 96 GLY A C 1
ATOM 750 O O . GLY A 1 96 ? -1.772 18.819 14.331 1.00 83.75 96 GLY A O 1
ATOM 751 N N . HIS A 1 97 ? -1.211 20.830 13.520 1.00 75.69 97 HIS A N 1
ATOM 752 C CA . HIS A 1 97 ? -2.586 21.335 13.380 1.00 75.69 97 HIS A CA 1
ATOM 753 C C . HIS A 1 97 ? -3.148 21.193 11.954 1.00 75.69 97 HIS A C 1
ATOM 755 O O . HIS A 1 97 ? -4.024 21.958 11.556 1.00 75.69 97 HIS A O 1
ATOM 761 N N . ASN A 1 98 ? -2.624 20.261 11.149 1.00 81.12 98 ASN A N 1
ATOM 762 C CA . ASN A 1 98 ? -3.133 20.052 9.798 1.00 81.12 98 ASN A CA 1
ATOM 763 C C . ASN A 1 98 ? -4.442 19.249 9.829 1.00 81.12 98 ASN A C 1
ATOM 765 O O . ASN A 1 98 ? -4.428 18.019 9.888 1.00 81.12 98 ASN A O 1
ATOM 769 N N . LEU A 1 99 ? -5.561 19.966 9.732 1.00 79.19 99 LEU A N 1
ATOM 770 C CA . LEU A 1 99 ? -6.907 19.392 9.729 1.00 79.19 99 LEU A CA 1
ATOM 771 C C . LEU A 1 99 ? -7.172 18.475 8.524 1.00 79.19 99 LEU A C 1
ATOM 773 O O . LEU A 1 99 ? -8.008 17.581 8.617 1.00 79.19 99 LEU A O 1
ATOM 777 N N . ASP A 1 100 ? -6.443 18.644 7.416 1.00 86.06 100 ASP A N 1
ATOM 778 C CA . ASP A 1 100 ? -6.650 17.835 6.210 1.00 86.06 100 ASP A CA 1
ATOM 779 C C . ASP A 1 100 ? -6.033 16.434 6.313 1.00 86.06 100 ASP A C 1
ATOM 781 O O . ASP A 1 100 ? -6.391 15.552 5.534 1.00 86.06 100 ASP A O 1
ATOM 785 N N . CYS A 1 101 ? -5.077 16.223 7.225 1.00 93.56 101 CYS A N 1
ATOM 786 C CA . CYS A 1 101 ? -4.382 14.947 7.394 1.00 93.56 101 CYS A CA 1
ATOM 787 C C . CYS A 1 101 ? -3.973 14.746 8.856 1.00 93.56 101 CYS A C 1
ATOM 789 O O . CYS A 1 101 ? -2.856 15.122 9.219 1.00 93.56 101 CYS A O 1
ATOM 791 N N . PRO A 1 102 ? -4.814 14.134 9.702 1.00 95.12 102 PRO A N 1
ATOM 792 C CA . PRO A 1 102 ? -4.552 14.036 11.140 1.00 95.12 102 PRO A CA 1
ATOM 793 C C . PRO A 1 102 ? -3.360 13.133 11.488 1.00 95.12 102 PRO A C 1
ATOM 795 O O . PRO A 1 102 ? -2.806 13.248 12.575 1.00 95.12 102 PRO A O 1
ATOM 798 N N . LEU A 1 103 ? -2.902 12.283 10.561 1.00 95.81 103 LEU A N 1
ATOM 799 C CA . LEU A 1 103 ? -1.703 11.459 10.727 1.00 95.81 103 LEU A CA 1
ATOM 800 C C . LEU A 1 103 ? -0.626 11.863 9.722 1.00 95.81 103 LEU A C 1
ATOM 802 O O . LEU A 1 103 ? -0.844 11.815 8.513 1.00 95.81 103 LEU A O 1
ATOM 806 N N . MET A 1 104 ? 0.562 12.228 10.204 1.00 95.12 104 MET A N 1
ATOM 807 C CA . MET A 1 104 ? 1.705 12.528 9.344 1.00 95.12 104 MET A CA 1
ATOM 808 C C . MET A 1 104 ? 3.018 12.123 10.002 1.00 95.12 104 MET A C 1
ATOM 810 O O . MET A 1 104 ? 3.223 12.320 11.196 1.00 95.12 104 MET A O 1
ATOM 814 N N . TYR A 1 105 ? 3.942 11.614 9.193 1.00 93.19 105 TYR A N 1
ATOM 815 C CA . TYR A 1 105 ? 5.188 11.017 9.664 1.00 93.19 105 TYR A CA 1
ATOM 816 C C . TYR A 1 105 ? 6.389 11.624 8.949 1.00 93.19 105 TYR A C 1
ATOM 818 O O . TYR A 1 105 ? 6.274 12.127 7.830 1.00 93.19 105 TYR A O 1
ATOM 826 N N . ARG A 1 106 ? 7.552 11.583 9.601 1.00 90.56 106 ARG A N 1
ATOM 827 C CA . ARG A 1 106 ? 8.826 12.012 9.020 1.00 90.56 106 ARG A CA 1
ATOM 828 C C . ARG A 1 106 ? 9.830 10.875 9.076 1.00 90.56 106 ARG A C 1
ATOM 830 O O . ARG A 1 106 ? 10.011 10.266 10.123 1.00 90.56 106 ARG A O 1
ATOM 837 N N . TRP A 1 107 ? 10.534 10.670 7.973 1.00 85.88 107 TRP A N 1
ATOM 838 C CA . TRP A 1 107 ? 11.695 9.795 7.892 1.00 85.88 107 TRP A CA 1
ATOM 839 C C . TRP A 1 107 ? 12.855 10.597 7.300 1.00 85.88 107 TRP A C 1
ATOM 841 O O . TRP A 1 107 ? 12.683 11.276 6.287 1.00 85.88 107 TRP A O 1
ATOM 851 N N . HIS A 1 108 ? 13.992 10.636 8.005 1.00 84.81 108 HIS A N 1
ATOM 852 C CA . HIS A 1 108 ? 15.107 11.557 7.726 1.00 84.81 108 HIS A CA 1
ATOM 853 C C . HIS A 1 108 ? 14.643 13.003 7.441 1.00 84.81 108 HIS A C 1
ATOM 855 O O . HIS A 1 108 ? 14.998 13.619 6.440 1.00 84.81 108 HIS A O 1
ATOM 861 N N . GLY A 1 109 ? 13.758 13.525 8.301 1.00 86.19 109 GLY A N 1
ATOM 862 C CA . GLY A 1 109 ? 13.196 14.879 8.197 1.00 86.19 109 GLY A CA 1
ATOM 863 C C . GLY A 1 109 ? 12.113 15.068 7.124 1.00 86.19 109 GLY A C 1
ATOM 864 O O . GLY A 1 109 ? 11.380 16.061 7.174 1.00 86.19 109 GLY A O 1
ATOM 865 N N . THR A 1 110 ? 11.940 14.106 6.215 1.00 89.94 110 THR A N 1
ATOM 866 C CA . THR A 1 110 ? 11.062 14.205 5.043 1.00 89.94 110 THR A CA 1
ATOM 867 C C . THR A 1 110 ? 9.716 13.526 5.285 1.00 89.94 110 THR A C 1
ATOM 869 O O . THR A 1 110 ? 9.647 12.430 5.837 1.00 89.94 110 THR A O 1
ATOM 872 N N . ARG A 1 111 ? 8.627 14.168 4.846 1.00 93.56 111 ARG A N 1
ATOM 873 C CA . ARG A 1 111 ? 7.257 13.634 4.928 1.00 93.56 111 ARG A CA 1
ATOM 874 C C . ARG A 1 111 ? 6.912 12.828 3.678 1.00 93.56 111 ARG A C 1
ATOM 876 O O . ARG A 1 111 ? 6.324 13.361 2.736 1.00 93.56 111 ARG A O 1
ATOM 883 N N . PHE A 1 112 ? 7.343 11.571 3.646 1.00 95.25 112 PHE A N 1
ATOM 884 C CA . PHE A 1 112 ? 7.064 10.652 2.540 1.00 95.25 112 PHE A CA 1
ATOM 885 C C . PHE A 1 112 ? 5.597 10.209 2.519 1.00 95.25 112 PHE A C 1
ATOM 887 O O . PHE A 1 112 ? 4.968 10.038 3.562 1.00 95.25 112 PHE A O 1
ATOM 894 N N . LEU A 1 113 ? 5.059 9.993 1.319 1.00 96.81 113 LEU A N 1
ATOM 895 C CA . LEU A 1 113 ? 3.666 9.580 1.103 1.00 96.81 113 LEU A CA 1
ATOM 896 C C . LEU A 1 113 ? 3.533 8.152 0.550 1.00 96.81 113 LEU A C 1
ATOM 898 O O . LEU A 1 113 ? 2.452 7.579 0.629 1.00 96.81 113 LEU A O 1
ATOM 902 N N . GLY A 1 114 ? 4.616 7.578 0.013 1.00 95.50 114 GLY A N 1
ATOM 903 C CA . GLY A 1 114 ? 4.638 6.240 -0.591 1.00 95.50 114 GLY A CA 1
ATOM 904 C C . GLY A 1 114 ? 4.569 5.071 0.402 1.00 95.50 114 GLY A C 1
ATOM 905 O O . GLY A 1 114 ? 4.447 5.272 1.611 1.00 95.50 114 GLY A O 1
ATOM 906 N N . ALA A 1 115 ? 4.642 3.837 -0.109 1.00 96.06 115 ALA A N 1
ATOM 907 C CA . ALA A 1 115 ? 4.472 2.630 0.704 1.00 96.06 115 ALA A CA 1
ATOM 908 C C . ALA A 1 115 ? 5.730 2.198 1.471 1.00 96.06 115 ALA A C 1
ATOM 910 O O . ALA A 1 115 ? 5.601 1.649 2.559 1.00 96.06 115 ALA A O 1
ATOM 911 N N . ALA A 1 116 ? 6.933 2.461 0.950 1.00 91.19 116 ALA A N 1
ATOM 912 C CA . ALA A 1 116 ? 8.161 1.959 1.579 1.00 91.19 116 ALA A CA 1
ATOM 913 C C . ALA A 1 116 ? 8.468 2.636 2.924 1.00 91.19 116 ALA A C 1
ATOM 915 O O . ALA A 1 116 ? 8.785 1.961 3.893 1.00 91.19 116 ALA A O 1
ATOM 916 N N . SER A 1 117 ? 8.374 3.966 2.982 1.00 86.88 117 SER A N 1
ATOM 917 C CA . SER A 1 117 ? 8.784 4.765 4.155 1.00 86.88 117 SER A CA 1
ATOM 918 C C . SER A 1 117 ? 7.829 5.922 4.447 1.00 86.88 117 SER A C 1
ATOM 920 O O . SER A 1 117 ? 8.187 6.883 5.128 1.00 86.88 117 SER A O 1
ATOM 922 N N . GLY A 1 118 ? 6.630 5.880 3.867 1.00 93.12 118 GLY A N 1
ATOM 923 C CA . GLY A 1 118 ? 5.690 6.990 3.882 1.00 93.12 118 GLY A CA 1
ATOM 924 C C . GLY A 1 118 ? 4.321 6.635 4.437 1.00 93.12 118 GLY A C 1
ATOM 925 O O . GLY A 1 118 ? 4.063 5.531 4.922 1.00 93.12 118 GLY A O 1
ATOM 926 N N . LEU A 1 119 ? 3.436 7.625 4.347 1.00 96.81 119 LEU A N 1
ATOM 927 C CA . LEU A 1 119 ? 2.084 7.564 4.883 1.00 96.81 119 LEU A CA 1
ATOM 928 C C . LEU A 1 119 ? 1.301 6.341 4.377 1.00 96.81 119 LEU A C 1
ATOM 930 O O . LEU A 1 119 ? 0.707 5.642 5.192 1.00 96.81 119 LEU A O 1
ATOM 934 N N . ALA A 1 120 ? 1.337 6.031 3.075 1.00 98.12 120 ALA A N 1
ATOM 935 C CA . ALA A 1 120 ? 0.585 4.900 2.526 1.00 98.12 120 ALA A CA 1
ATOM 936 C C . ALA A 1 120 ? 0.985 3.559 3.154 1.00 98.12 120 ALA A C 1
ATOM 938 O O . ALA A 1 120 ? 0.125 2.730 3.434 1.00 98.12 120 ALA A O 1
ATOM 939 N N . GLY A 1 121 ? 2.272 3.346 3.425 1.00 96.94 121 GLY A N 1
ATOM 940 C CA . GLY A 1 121 ? 2.713 2.105 4.049 1.00 96.94 121 GLY A CA 1
ATOM 941 C C . GLY A 1 121 ? 2.234 1.989 5.491 1.00 96.94 121 GLY A C 1
ATOM 942 O O . GLY A 1 121 ? 1.730 0.949 5.906 1.00 96.94 121 GLY A O 1
ATOM 943 N N . ILE A 1 122 ? 2.349 3.074 6.256 1.00 97.50 122 ILE A N 1
ATOM 944 C CA . ILE A 1 122 ? 1.916 3.098 7.657 1.00 97.50 122 ILE A CA 1
ATOM 945 C C . ILE A 1 122 ? 0.409 2.838 7.753 1.00 97.50 122 ILE A C 1
ATOM 947 O O . ILE A 1 122 ? -0.019 2.000 8.545 1.00 97.50 122 ILE A O 1
ATOM 951 N N . LEU A 1 123 ? -0.385 3.501 6.906 1.00 98.38 123 LEU A N 1
ATOM 952 C CA . LEU A 1 123 ? -1.832 3.297 6.843 1.00 98.38 123 LEU A CA 1
ATOM 953 C C . LEU A 1 123 ? -2.185 1.864 6.434 1.00 98.38 123 LEU A C 1
ATOM 955 O O . LEU A 1 123 ? -3.066 1.271 7.049 1.00 98.38 123 LEU A O 1
ATOM 959 N N . HIS A 1 124 ? -1.469 1.283 5.463 1.00 98.25 124 HIS A N 1
ATOM 960 C CA . HIS A 1 124 ? -1.659 -0.115 5.073 1.00 98.25 124 HIS A CA 1
ATOM 961 C C . HIS A 1 124 ? -1.546 -1.052 6.279 1.00 98.25 124 HIS A C 1
ATOM 963 O O . HIS A 1 124 ? -2.441 -1.859 6.500 1.00 98.25 124 HIS A O 1
ATOM 969 N N . ILE A 1 125 ? -0.503 -0.892 7.100 1.00 97.44 125 ILE A N 1
ATOM 970 C CA . ILE A 1 125 ? -0.304 -1.712 8.301 1.00 97.44 125 ILE A CA 1
ATOM 971 C C . ILE A 1 125 ? -1.387 -1.462 9.355 1.00 97.44 125 ILE A C 1
ATOM 973 O O . ILE A 1 125 ? -1.914 -2.420 9.916 1.00 97.44 125 ILE A O 1
ATOM 977 N N . LEU A 1 126 ? -1.761 -0.205 9.616 1.00 97.88 126 LEU A N 1
ATOM 978 C CA . LEU A 1 126 ? -2.803 0.120 10.600 1.00 97.88 126 LEU A CA 1
ATOM 979 C C . LEU A 1 126 ? -4.161 -0.509 10.247 1.00 97.88 126 LEU A C 1
ATOM 981 O O . LEU A 1 126 ? -4.874 -0.948 11.145 1.00 97.88 126 LEU A O 1
ATOM 985 N N . LEU A 1 127 ? -4.480 -0.643 8.955 1.00 97.62 127 LEU A N 1
ATOM 986 C CA . LEU A 1 127 ? -5.703 -1.291 8.461 1.00 97.62 127 LEU A CA 1
ATOM 987 C C . LEU A 1 127 ? -5.791 -2.801 8.770 1.00 97.62 127 LEU A C 1
ATOM 989 O O . LEU A 1 127 ? -6.830 -3.411 8.523 1.00 97.62 127 LEU A O 1
ATOM 993 N N . HIS A 1 128 ? -4.732 -3.433 9.282 1.00 96.56 128 HIS A N 1
ATOM 994 C CA . HIS A 1 128 ? -4.773 -4.830 9.733 1.00 96.56 128 HIS A CA 1
ATOM 995 C C . HIS A 1 128 ? -5.178 -4.999 11.201 1.00 96.56 128 HIS A C 1
ATOM 997 O O . HIS A 1 128 ? -5.384 -6.130 11.639 1.00 96.56 128 HIS A O 1
ATOM 1003 N N . PHE A 1 129 ? -5.283 -3.911 11.964 1.00 96.12 129 PHE A N 1
ATOM 1004 C CA . PHE A 1 129 ? -5.529 -3.973 13.399 1.00 96.12 129 PHE A CA 1
ATOM 1005 C C . PHE A 1 129 ? -6.910 -3.434 13.773 1.00 96.12 129 PHE A C 1
ATOM 1007 O O . PHE A 1 129 ? -7.441 -2.553 13.096 1.00 96.12 129 PHE A O 1
ATOM 1014 N N . PRO A 1 130 ? -7.498 -3.919 14.880 1.00 94.19 130 PRO A N 1
ATOM 1015 C CA . PRO A 1 130 ? -8.668 -3.278 15.453 1.00 94.19 130 PRO A CA 1
ATOM 1016 C C . PRO A 1 130 ? -8.273 -1.900 15.999 1.00 94.19 130 PRO A C 1
ATOM 1018 O O . PRO A 1 130 ? -7.371 -1.786 16.835 1.00 94.19 130 PRO A O 1
ATOM 1021 N N . LEU A 1 131 ? -8.966 -0.874 15.506 1.00 94.69 131 LEU A N 1
ATOM 1022 C CA . LEU A 1 131 ? -8.806 0.530 15.882 1.00 94.69 131 LEU A CA 1
ATOM 1023 C C . LEU A 1 131 ? -10.064 1.032 16.593 1.00 94.69 131 LEU A C 1
ATOM 1025 O O . LEU A 1 131 ? -11.180 0.630 16.236 1.00 94.69 131 LEU A O 1
ATOM 1029 N N . GLU A 1 132 ? -9.877 1.922 17.566 1.00 94.56 132 GLU A N 1
ATOM 1030 C CA . GLU A 1 132 ? -10.970 2.690 18.174 1.00 94.56 132 GLU A CA 1
ATOM 1031 C C . GLU A 1 132 ? -11.598 3.650 17.148 1.00 94.56 132 GLU A C 1
ATOM 1033 O O . GLU A 1 132 ? -11.067 3.843 16.051 1.00 94.56 132 GLU A O 1
ATOM 1038 N N . VAL A 1 133 ? -12.761 4.219 17.475 1.00 92.50 133 VAL A N 1
ATOM 1039 C CA . VAL A 1 133 ? -13.546 5.032 16.530 1.00 92.50 133 VAL A CA 1
ATOM 1040 C C . VAL A 1 133 ? -12.734 6.234 16.048 1.00 92.50 133 VAL A C 1
ATOM 1042 O O . VAL A 1 133 ? -12.565 6.409 14.845 1.00 92.50 133 VAL A O 1
ATOM 1045 N N . GLU A 1 134 ? -12.131 6.978 16.970 1.00 94.19 134 GLU A N 1
ATOM 1046 C CA . GLU A 1 134 ? -11.337 8.175 16.677 1.00 94.19 134 GLU A CA 1
ATOM 1047 C C . GLU A 1 134 ? -10.059 7.828 15.896 1.00 94.19 134 GLU A C 1
ATOM 1049 O O . GLU A 1 134 ? -9.623 8.548 15.004 1.00 94.19 134 GLU A O 1
ATOM 1054 N N . GLU A 1 135 ? -9.444 6.686 16.205 1.00 95.81 135 GLU A N 1
ATOM 1055 C CA . GLU A 1 135 ? -8.245 6.205 15.508 1.00 95.81 135 GLU A CA 1
ATOM 1056 C C . GLU A 1 135 ? -8.549 5.799 14.070 1.00 95.81 135 GLU A C 1
ATOM 1058 O O . GLU A 1 135 ? -7.746 6.013 13.161 1.00 95.81 135 GLU A O 1
ATOM 1063 N N . ARG A 1 136 ? -9.725 5.210 13.861 1.00 94.81 136 ARG A N 1
ATOM 1064 C CA . ARG A 1 136 ? -10.213 4.847 12.539 1.00 94.81 136 ARG A CA 1
ATOM 1065 C C . ARG A 1 136 ? -10.539 6.085 11.716 1.00 94.81 136 ARG A C 1
ATOM 1067 O O . ARG A 1 136 ? -10.174 6.111 10.546 1.00 94.81 136 ARG A O 1
ATOM 1074 N N . GLU A 1 137 ? -11.180 7.087 12.309 1.00 94.25 137 GLU A N 1
ATOM 1075 C CA . GLU A 1 137 ? -11.453 8.374 11.660 1.00 94.25 137 GLU A CA 1
ATOM 1076 C C . GLU A 1 137 ? -10.155 9.070 11.230 1.00 94.25 137 GLU A C 1
ATOM 1078 O O . GLU A 1 137 ? -10.058 9.550 10.100 1.00 94.25 137 GLU A O 1
ATOM 1083 N N . ASP A 1 138 ? -9.121 9.030 12.073 1.00 96.38 138 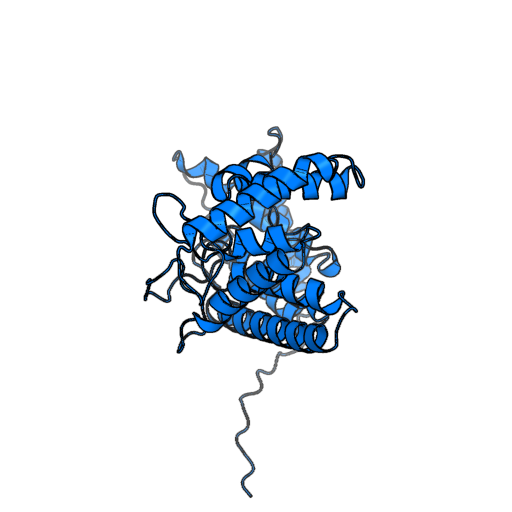ASP A N 1
ATOM 1084 C CA . ASP A 1 138 ? -7.801 9.561 11.733 1.00 96.38 138 ASP A CA 1
ATOM 1085 C C . ASP A 1 138 ? -7.155 8.826 10.548 1.00 96.38 138 ASP A C 1
ATOM 1087 O O . ASP A 1 138 ? -6.639 9.451 9.613 1.00 96.38 138 ASP A O 1
ATOM 1091 N N . VAL A 1 139 ? -7.190 7.489 10.565 1.00 97.50 139 VAL A N 1
ATOM 1092 C CA . VAL A 1 139 ? -6.687 6.658 9.460 1.00 97.50 139 VAL A CA 1
ATOM 1093 C C . VAL A 1 139 ? -7.471 6.940 8.181 1.00 97.50 139 VAL A C 1
ATOM 1095 O O . VAL A 1 139 ? -6.869 7.124 7.125 1.00 97.50 139 VAL A O 1
ATOM 1098 N N . GLU A 1 140 ? -8.796 7.033 8.264 1.00 96.31 140 GLU A N 1
ATOM 1099 C CA . GLU A 1 140 ? -9.660 7.354 7.131 1.00 96.31 140 GLU A CA 1
ATOM 1100 C C . GLU A 1 140 ? -9.314 8.712 6.515 1.00 96.31 140 GLU A C 1
ATOM 1102 O O . GLU A 1 140 ? -9.109 8.823 5.303 1.00 96.31 140 GLU A O 1
ATOM 1107 N N . ALA A 1 141 ? -9.218 9.751 7.344 1.00 96.88 141 ALA A N 1
ATOM 1108 C CA . ALA A 1 141 ? -8.899 11.098 6.901 1.00 96.88 141 ALA A CA 1
ATOM 1109 C C . ALA A 1 141 ? -7.515 11.156 6.236 1.00 96.88 141 ALA A C 1
ATOM 1111 O O . ALA A 1 141 ? -7.353 11.815 5.208 1.00 96.88 141 ALA A O 1
ATOM 1112 N N . ALA A 1 142 ? -6.536 10.406 6.747 1.00 97.75 142 ALA A N 1
ATOM 1113 C CA . ALA A 1 142 ? -5.213 10.298 6.139 1.00 97.75 142 ALA A CA 1
ATOM 1114 C C . ALA A 1 142 ? -5.218 9.537 4.793 1.00 97.75 142 ALA A C 1
ATOM 1116 O O . ALA A 1 142 ? -4.485 9.910 3.872 1.00 97.75 142 ALA A O 1
ATOM 1117 N N . ILE A 1 143 ? -6.068 8.517 4.622 1.00 98.50 143 ILE A N 1
ATOM 1118 C CA . ILE A 1 143 ? -6.278 7.869 3.313 1.00 98.50 143 ILE A CA 1
ATOM 1119 C C . ILE A 1 143 ? -6.885 8.878 2.332 1.00 98.50 143 ILE A C 1
ATOM 1121 O O . ILE A 1 143 ? -6.396 9.037 1.210 1.00 98.50 143 ILE A O 1
ATOM 1125 N N . TRP A 1 144 ? -7.910 9.616 2.759 1.00 98.00 144 TRP A N 1
ATOM 1126 C CA . TRP A 1 144 ? -8.531 10.648 1.932 1.00 98.00 144 TRP A CA 1
ATOM 1127 C C . TRP A 1 144 ? -7.578 11.773 1.558 1.00 98.00 144 TRP A C 1
ATOM 1129 O O . TRP A 1 144 ? -7.633 12.271 0.431 1.00 98.00 144 TRP A O 1
ATOM 1139 N N . TYR A 1 145 ? -6.682 12.151 2.465 1.00 97.75 145 TYR A N 1
ATOM 1140 C CA . TYR A 1 145 ? -5.610 13.086 2.170 1.00 97.75 145 TYR A CA 1
ATOM 1141 C C . TYR A 1 145 ? -4.767 12.604 0.985 1.00 97.75 145 TYR A C 1
ATOM 1143 O O . TYR A 1 145 ? -4.548 13.379 0.053 1.00 97.75 145 TYR A O 1
ATOM 1151 N N . LEU A 1 146 ? -4.351 11.332 0.959 1.00 97.81 146 LEU A N 1
ATOM 1152 C CA . LEU A 1 146 ? -3.609 10.776 -0.178 1.00 97.81 146 LEU A CA 1
ATOM 1153 C C . LEU A 1 146 ? -4.428 10.851 -1.470 1.00 97.81 146 LEU A C 1
ATOM 1155 O O . LEU A 1 146 ? -3.929 11.361 -2.472 1.00 97.81 146 LEU A O 1
ATOM 1159 N N . VAL A 1 147 ? -5.689 10.403 -1.444 1.00 97.81 147 VAL A N 1
ATOM 1160 C CA . VAL A 1 147 ? -6.579 10.407 -2.621 1.00 97.81 147 VAL A CA 1
ATOM 1161 C C . VAL A 1 147 ? -6.750 11.818 -3.198 1.00 97.81 147 VAL A C 1
ATOM 1163 O O . VAL A 1 147 ? -6.653 12.001 -4.412 1.00 97.81 147 VAL A O 1
ATOM 1166 N N . ARG A 1 148 ? -6.948 12.829 -2.342 1.00 96.25 148 ARG A N 1
ATOM 1167 C CA . ARG A 1 148 ? -7.149 14.232 -2.749 1.00 96.25 148 ARG A CA 1
ATOM 1168 C C . ARG A 1 148 ? -5.874 14.904 -3.259 1.00 96.25 148 ARG A C 1
ATOM 1170 O O . ARG A 1 148 ? -5.960 15.784 -4.110 1.00 96.25 148 ARG A O 1
ATOM 1177 N N . ASN A 1 149 ? -4.705 14.492 -2.766 1.00 95.25 149 ASN A N 1
ATOM 1178 C CA . ASN A 1 149 ? -3.413 15.103 -3.101 1.00 95.25 149 ASN A CA 1
ATOM 1179 C C . ASN A 1 149 ? -2.666 14.404 -4.249 1.00 95.25 149 ASN A C 1
ATOM 1181 O O . ASN A 1 149 ? -1.473 14.639 -4.451 1.00 95.25 149 ASN A O 1
ATOM 1185 N N . ARG A 1 150 ? -3.350 13.566 -5.034 1.00 96.38 150 ARG A N 1
ATOM 1186 C CA . ARG A 1 150 ? -2.800 13.048 -6.292 1.00 96.38 150 ARG A CA 1
ATOM 1187 C C . ARG A 1 150 ? -2.533 14.171 -7.299 1.00 96.38 150 ARG A C 1
ATOM 1189 O O . ARG A 1 150 ? -3.206 15.204 -7.314 1.00 96.38 150 ARG A O 1
ATOM 1196 N N . PHE A 1 151 ? -1.590 13.951 -8.208 1.00 97.19 151 PHE A N 1
ATOM 1197 C CA . PHE A 1 151 ? -1.320 14.871 -9.307 1.00 97.19 151 PHE A CA 1
ATOM 1198 C C . PHE A 1 151 ? -2.543 14.987 -10.223 1.00 97.19 151 PHE A C 1
ATOM 1200 O O . PHE A 1 151 ? -2.978 14.004 -10.820 1.00 97.19 151 PHE A O 1
ATOM 1207 N N . LYS A 1 152 ? -3.074 16.206 -10.383 1.00 92.81 152 LYS A N 1
ATOM 1208 C CA . LYS A 1 152 ? -4.320 16.461 -11.132 1.00 92.81 152 LYS A CA 1
ATOM 1209 C C . LYS A 1 152 ? -4.281 15.976 -12.585 1.00 92.81 152 LYS A C 1
ATOM 1211 O O . LYS A 1 152 ? -5.289 15.499 -13.087 1.00 92.81 152 LYS A O 1
ATOM 1216 N N . GLN A 1 153 ? -3.137 16.114 -13.257 1.00 89.06 153 GLN A N 1
ATOM 1217 C CA . GLN A 1 153 ? -2.994 15.728 -14.665 1.00 89.06 153 GLN A CA 1
ATOM 1218 C C . GLN A 1 153 ? -2.653 14.241 -14.831 1.00 89.06 153 GLN A C 1
ATOM 1220 O O . GLN A 1 153 ? -3.261 13.553 -15.646 1.00 89.06 153 GLN A O 1
ATOM 1225 N N . GLY A 1 154 ? -1.673 13.743 -14.071 1.00 90.25 154 GLY A N 1
ATOM 1226 C CA . GLY A 1 154 ? -1.148 12.387 -14.241 1.00 90.25 154 GLY A CA 1
ATOM 1227 C C . GLY A 1 154 ? -1.853 11.307 -13.421 1.00 90.25 154 GLY A C 1
ATOM 1228 O O . GLY A 1 154 ? -1.634 10.128 -13.690 1.00 90.25 154 GLY A O 1
ATOM 1229 N N . GLY A 1 155 ? -2.661 11.682 -12.424 1.00 96.00 155 GLY A N 1
ATOM 1230 C CA . GLY A 1 155 ? -3.352 10.773 -11.499 1.00 96.00 155 GLY A CA 1
ATOM 1231 C C . GLY A 1 155 ? -2.440 10.059 -10.493 1.00 96.00 155 GLY A C 1
ATOM 1232 O O . GLY A 1 155 ? -2.935 9.402 -9.584 1.00 96.00 155 GLY A O 1
ATOM 1233 N N . ASN A 1 156 ? -1.119 10.174 -10.645 1.00 98.25 156 ASN A N 1
ATOM 1234 C CA . ASN A 1 156 ? -0.129 9.553 -9.772 1.00 98.25 156 ASN A CA 1
ATOM 1235 C C . ASN A 1 156 ? -0.039 10.270 -8.413 1.00 98.25 156 ASN A C 1
ATOM 1237 O O . ASN A 1 156 ? -0.588 11.355 -8.231 1.00 98.25 156 ASN A O 1
ATOM 1241 N N . TYR A 1 157 ? 0.708 9.698 -7.473 1.00 97.94 157 TYR A N 1
ATOM 1242 C CA . TYR A 1 157 ? 0.868 10.231 -6.124 1.00 97.94 157 TYR A CA 1
ATOM 1243 C C . TYR A 1 157 ? 2.269 10.826 -5.927 1.00 97.94 157 TYR A C 1
ATOM 1245 O O . TYR A 1 157 ? 3.253 10.223 -6.368 1.00 97.94 157 TYR A O 1
ATOM 1253 N N . PRO A 1 158 ? 2.395 11.986 -5.257 1.00 97.12 158 PRO A N 1
ATOM 1254 C CA . PRO A 1 158 ? 3.696 12.543 -4.910 1.00 97.12 158 PRO A CA 1
ATOM 1255 C C . PRO A 1 158 ? 4.487 11.594 -4.006 1.00 97.12 158 PRO A C 1
ATOM 1257 O O . PRO A 1 158 ? 3.926 10.919 -3.148 1.00 97.12 158 PRO A O 1
ATOM 1260 N N . SER A 1 159 ? 5.811 11.570 -4.150 1.00 94.62 159 SER A N 1
ATOM 1261 C CA . SER A 1 159 ? 6.675 10.756 -3.280 1.00 94.62 159 SER A CA 1
ATOM 1262 C C . SER A 1 159 ? 6.717 11.272 -1.837 1.00 94.62 159 SER A C 1
ATOM 1264 O O . SER A 1 159 ? 6.822 10.488 -0.895 1.00 94.62 159 SER A O 1
ATOM 1266 N N . CYS A 1 160 ? 6.638 12.590 -1.663 1.00 94.25 160 CYS A N 1
ATOM 1267 C CA . CYS A 1 160 ? 6.627 13.298 -0.389 1.00 94.25 160 CYS A CA 1
ATOM 1268 C C . CYS A 1 160 ? 5.803 14.591 -0.508 1.00 94.25 160 CYS A C 1
ATOM 1270 O O . CYS A 1 160 ? 5.490 15.032 -1.618 1.00 94.25 160 CYS A O 1
ATOM 1272 N N . GLN A 1 161 ? 5.443 15.195 0.629 1.00 92.69 161 GLN A N 1
ATOM 1273 C CA . GLN A 1 161 ? 4.718 16.470 0.644 1.00 92.69 161 GLN A CA 1
ATOM 1274 C C . GLN A 1 161 ? 5.452 17.549 -0.163 1.00 92.69 161 GLN A C 1
ATOM 1276 O O . GLN A 1 161 ? 6.676 17.654 -0.109 1.00 92.69 161 GLN A O 1
ATOM 1281 N N . ASN A 1 162 ? 4.683 18.372 -0.881 1.00 88.75 162 ASN A N 1
ATOM 1282 C CA . ASN A 1 162 ? 5.158 19.489 -1.708 1.00 88.75 162 ASN A CA 1
ATOM 1283 C C . ASN A 1 162 ? 6.066 19.098 -2.888 1.00 88.75 162 ASN A C 1
ATOM 1285 O O . ASN A 1 162 ? 6.613 19.977 -3.552 1.00 88.75 162 ASN A O 1
ATOM 1289 N N . ASN A 1 163 ? 6.217 17.806 -3.197 1.00 90.75 163 ASN A N 1
ATOM 1290 C CA . ASN A 1 163 ? 6.911 17.395 -4.410 1.00 90.75 163 ASN A CA 1
ATOM 1291 C C . ASN A 1 163 ? 5.991 17.550 -5.629 1.00 90.75 163 ASN A C 1
ATOM 1293 O O . ASN A 1 163 ? 4.993 16.845 -5.757 1.00 90.75 163 ASN A O 1
ATOM 1297 N N . SER A 1 164 ? 6.358 18.438 -6.550 1.00 91.75 164 SER A N 1
ATOM 1298 C CA . SER A 1 164 ? 5.639 18.666 -7.809 1.00 91.75 164 SER A CA 1
ATOM 1299 C C . SER A 1 164 ? 6.056 17.719 -8.943 1.00 91.75 164 SER A C 1
ATOM 1301 O O . SER A 1 164 ? 5.449 17.739 -10.013 1.00 91.75 164 SER A O 1
ATOM 1303 N N . ARG A 1 165 ? 7.090 16.889 -8.740 1.00 93.19 165 ARG A N 1
ATOM 1304 C CA . ARG A 1 165 ? 7.625 15.994 -9.776 1.00 93.19 165 ARG A CA 1
ATOM 1305 C C . ARG A 1 165 ? 6.821 14.701 -9.864 1.00 93.19 165 ARG A C 1
ATOM 1307 O O . ARG A 1 165 ? 7.037 13.768 -9.090 1.00 93.19 165 ARG A O 1
ATOM 1314 N N . ASP A 1 166 ? 5.952 14.630 -10.865 1.00 95.44 166 ASP A N 1
ATOM 1315 C CA . ASP A 1 166 ? 5.208 13.420 -11.209 1.00 95.44 166 ASP A CA 1
ATOM 1316 C C . ASP A 1 166 ? 6.052 12.460 -12.068 1.00 95.44 166 ASP A C 1
ATOM 1318 O O . ASP A 1 166 ? 5.853 12.336 -13.276 1.00 95.44 166 ASP A O 1
ATOM 1322 N N . THR A 1 167 ? 7.018 11.776 -11.452 1.00 93.62 167 THR A N 1
ATOM 1323 C CA . THR A 1 167 ? 7.930 10.861 -12.168 1.00 93.62 167 THR A CA 1
ATOM 1324 C C . THR A 1 167 ? 7.947 9.437 -11.624 1.00 93.62 167 THR A C 1
ATOM 1326 O O . THR A 1 167 ? 8.149 8.501 -12.394 1.00 93.62 167 THR A O 1
ATOM 1329 N N . LEU A 1 168 ? 7.725 9.248 -10.322 1.00 96.19 168 LEU A N 1
ATOM 1330 C CA . LEU A 1 168 ? 7.874 7.948 -9.668 1.00 96.19 168 LEU A CA 1
ATOM 1331 C C . LEU A 1 168 ? 6.552 7.177 -9.680 1.00 96.19 168 LEU A C 1
ATOM 1333 O O . LEU A 1 168 ? 5.600 7.565 -9.010 1.00 96.19 168 LEU A O 1
ATOM 1337 N N . VAL A 1 169 ? 6.497 6.092 -10.456 1.00 97.94 169 VAL A N 1
ATOM 1338 C CA . VAL A 1 169 ? 5.381 5.132 -10.482 1.00 97.94 169 VAL A CA 1
ATOM 1339 C C . VAL A 1 169 ? 5.918 3.794 -9.989 1.00 97.94 169 VAL A C 1
ATOM 1341 O O . VAL A 1 169 ? 6.371 2.962 -10.772 1.00 97.94 169 VAL A O 1
ATOM 1344 N N . GLN A 1 170 ? 5.991 3.642 -8.670 1.00 97.56 170 GLN A N 1
ATOM 1345 C CA . GLN A 1 170 ? 6.665 2.528 -7.999 1.00 97.56 170 GLN A CA 1
ATOM 1346 C C . GLN A 1 170 ? 5.827 2.026 -6.820 1.00 97.56 170 GLN A C 1
ATOM 1348 O O . GLN A 1 170 ? 4.915 2.719 -6.356 1.00 97.56 170 GLN A O 1
ATOM 1353 N N . TRP A 1 171 ? 6.166 0.844 -6.296 1.00 97.75 171 TRP A N 1
ATOM 1354 C CA . TRP A 1 171 ? 5.669 0.428 -4.986 1.00 97.75 171 TRP A CA 1
ATOM 1355 C C . TRP A 1 171 ? 6.172 1.381 -3.898 1.00 97.75 171 TRP A C 1
ATOM 1357 O O . TRP A 1 171 ? 5.381 1.930 -3.135 1.00 97.75 171 TRP A O 1
ATOM 1367 N N . SER A 1 172 ? 7.477 1.657 -3.875 1.00 96.06 172 SER A N 1
ATOM 1368 C CA . SER A 1 172 ? 8.091 2.489 -2.839 1.00 96.06 172 SER A CA 1
ATOM 1369 C C . SER A 1 172 ? 7.512 3.907 -2.803 1.00 96.06 172 SER A C 1
ATOM 1371 O O . SER A 1 172 ? 7.175 4.407 -1.727 1.00 96.06 172 SER A O 1
ATOM 1373 N N . HIS A 1 173 ? 7.344 4.525 -3.978 1.00 96.00 173 HIS A N 1
ATOM 1374 C CA . HIS A 1 173 ? 6.875 5.895 -4.159 1.00 96.00 173 HIS A CA 1
ATOM 1375 C C . HIS A 1 173 ? 5.928 6.006 -5.363 1.00 96.00 173 HIS A C 1
ATOM 1377 O O . HIS A 1 173 ? 6.316 5.750 -6.503 1.00 96.00 173 HIS A O 1
ATOM 1383 N N . GLY A 1 174 ? 4.701 6.463 -5.112 1.00 97.50 174 GLY A N 1
ATOM 1384 C CA . GLY A 1 174 ? 3.702 6.724 -6.147 1.00 97.50 174 GLY A CA 1
ATOM 1385 C C . GLY A 1 174 ? 2.580 5.690 -6.195 1.00 97.50 174 GLY A C 1
ATOM 1386 O O . GLY A 1 174 ? 2.278 5.019 -5.207 1.00 97.50 174 GLY A O 1
ATOM 1387 N N . ALA A 1 175 ? 1.929 5.603 -7.355 1.00 98.38 175 ALA A N 1
ATOM 1388 C CA . ALA A 1 175 ? 0.670 4.883 -7.522 1.00 98.38 175 ALA A CA 1
ATOM 1389 C C . ALA A 1 175 ? 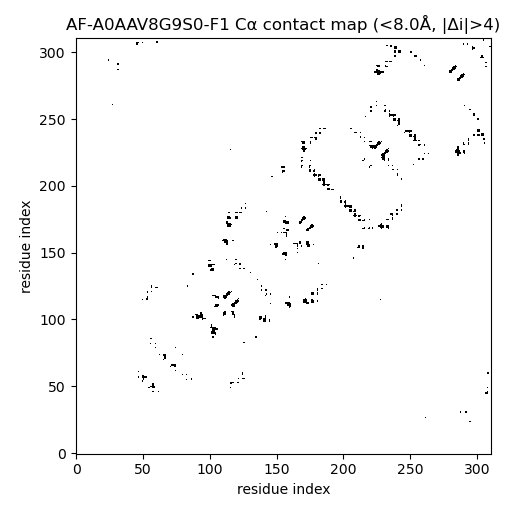0.739 3.384 -7.216 1.00 98.38 175 ALA A C 1
ATOM 1391 O O . ALA A 1 175 ? -0.259 2.851 -6.751 1.00 98.38 175 ALA A O 1
ATOM 1392 N N . GLY A 1 176 ? 1.877 2.711 -7.423 1.00 98.19 176 GLY A N 1
ATOM 1393 C CA . GLY A 1 176 ? 1.978 1.265 -7.193 1.00 98.19 176 GLY A CA 1
ATOM 1394 C C . GLY A 1 176 ? 1.684 0.890 -5.741 1.00 98.19 176 GLY A C 1
ATOM 1395 O O . GLY A 1 176 ? 0.768 0.124 -5.457 1.00 98.19 176 GLY A O 1
ATOM 1396 N N . GLY A 1 177 ? 2.407 1.496 -4.798 1.00 98.06 177 GLY A N 1
ATOM 1397 C CA . GLY A 1 177 ? 2.221 1.203 -3.375 1.00 98.06 177 GLY A CA 1
ATOM 1398 C C . GLY A 1 177 ? 0.903 1.744 -2.827 1.00 98.06 177 GLY A C 1
ATOM 1399 O O . GLY A 1 177 ? 0.244 1.091 -2.018 1.00 98.06 177 GLY A O 1
ATOM 1400 N N . VAL A 1 178 ? 0.486 2.922 -3.304 1.00 98.62 178 VAL A N 1
ATOM 1401 C CA . VAL A 1 178 ? -0.781 3.540 -2.892 1.00 98.62 178 VAL A CA 1
ATOM 1402 C C . VAL A 1 178 ? -1.981 2.713 -3.357 1.00 98.62 178 VAL A C 1
ATOM 1404 O O . VAL A 1 178 ? -2.910 2.529 -2.577 1.00 98.62 178 VAL A O 1
ATOM 1407 N N . ALA A 1 179 ? -1.955 2.158 -4.571 1.00 98.75 179 ALA A N 1
ATOM 1408 C CA . ALA A 1 179 ? -3.024 1.300 -5.079 1.00 98.75 179 ALA A CA 1
ATOM 1409 C C . ALA A 1 179 ? -3.225 0.055 -4.205 1.00 98.75 179 AL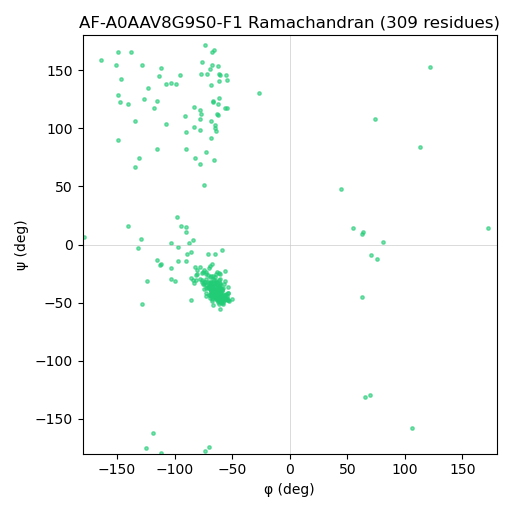A A C 1
ATOM 1411 O O . ALA A 1 179 ? -4.359 -0.284 -3.872 1.00 98.75 179 ALA A O 1
ATOM 1412 N N . ILE A 1 180 ? -2.135 -0.594 -3.783 1.00 98.75 180 ILE A N 1
ATOM 1413 C CA . ILE A 1 180 ? -2.197 -1.770 -2.902 1.00 98.75 180 ILE A CA 1
ATOM 1414 C C . ILE A 1 180 ? -2.789 -1.393 -1.534 1.00 98.75 180 ILE A C 1
ATOM 1416 O O . ILE A 1 180 ? -3.655 -2.098 -1.013 1.00 98.75 180 ILE A O 1
ATOM 1420 N N . MET A 1 181 ? -2.394 -0.244 -0.972 1.00 98.69 181 MET A N 1
ATOM 1421 C CA . MET A 1 181 ? -3.003 0.274 0.258 1.00 98.69 181 MET A CA 1
ATOM 1422 C C . MET A 1 181 ? -4.503 0.553 0.086 1.00 98.69 181 MET A C 1
ATOM 1424 O O . MET A 1 181 ? -5.293 0.137 0.932 1.00 98.69 181 MET A O 1
ATOM 1428 N N . LEU A 1 182 ? -4.914 1.178 -1.021 1.00 98.88 182 LEU A N 1
ATOM 1429 C CA . LEU A 1 182 ? -6.323 1.460 -1.309 1.00 98.88 182 LEU A CA 1
ATOM 1430 C C . LEU A 1 182 ? -7.146 0.180 -1.502 1.00 98.88 182 LEU A C 1
ATOM 1432 O O . LEU A 1 182 ? -8.287 0.131 -1.049 1.00 98.88 182 LEU A O 1
ATOM 1436 N N . CYS A 1 183 ? -6.566 -0.881 -2.076 1.00 98.75 183 CYS A N 1
ATOM 1437 C CA . CYS A 1 183 ? -7.213 -2.195 -2.130 1.00 98.75 183 CYS A CA 1
ATOM 1438 C C . CYS A 1 183 ? -7.500 -2.730 -0.721 1.00 98.75 183 CYS A C 1
ATOM 1440 O O . CYS A 1 183 ? -8.608 -3.187 -0.442 1.00 98.75 183 CYS A O 1
ATOM 1442 N N . LYS A 1 184 ? -6.520 -2.633 0.189 1.00 98.38 184 LYS A N 1
ATOM 1443 C CA . LYS A 1 184 ? -6.703 -3.033 1.589 1.00 98.38 184 LYS A CA 1
ATOM 1444 C C . LYS A 1 184 ? -7.759 -2.173 2.289 1.00 98.38 184 LYS A C 1
ATOM 1446 O O . LYS A 1 184 ? -8.583 -2.714 3.022 1.00 98.38 184 LYS A O 1
ATOM 1451 N N . ALA A 1 185 ? -7.770 -0.863 2.045 1.00 98.38 185 ALA A N 1
ATOM 1452 C CA . ALA A 1 185 ? -8.790 0.034 2.581 1.00 98.38 185 ALA A CA 1
ATOM 1453 C C . ALA A 1 185 ? -10.191 -0.356 2.084 1.00 98.38 185 ALA A C 1
ATOM 1455 O O . ALA A 1 185 ? -11.093 -0.543 2.892 1.00 98.38 185 ALA A O 1
ATOM 1456 N N . ALA A 1 186 ? -10.369 -0.573 0.781 1.00 98.00 186 ALA A N 1
ATOM 1457 C CA . ALA A 1 186 ? -11.649 -0.995 0.217 1.00 98.00 186 ALA A CA 1
ATOM 1458 C C . ALA A 1 186 ? -12.175 -2.290 0.865 1.00 98.00 186 ALA A C 1
ATOM 1460 O O . ALA A 1 186 ? -13.342 -2.350 1.241 1.00 98.00 186 ALA A O 1
ATOM 1461 N N . GLN A 1 187 ? -11.307 -3.288 1.074 1.00 96.56 187 GLN A N 1
ATOM 1462 C CA . GLN A 1 187 ? -11.667 -4.546 1.747 1.00 96.56 187 GLN A CA 1
ATOM 1463 C C . GLN A 1 187 ? -12.135 -4.318 3.188 1.00 96.56 187 GLN A C 1
ATOM 1465 O O . GLN A 1 187 ? -13.221 -4.751 3.561 1.00 96.56 187 GLN A O 1
ATOM 1470 N N . VAL A 1 188 ? -11.347 -3.591 3.985 1.00 95.56 188 VAL A N 1
ATOM 1471 C CA . VAL A 1 188 ? -11.658 -3.344 5.403 1.00 95.56 188 VAL A CA 1
ATOM 1472 C C . VAL A 1 188 ? -12.979 -2.592 5.563 1.00 95.56 188 VAL A C 1
ATOM 1474 O O . VAL A 1 188 ? -13.780 -2.927 6.433 1.00 95.56 188 VAL A O 1
ATOM 1477 N N . TYR A 1 189 ? -13.235 -1.595 4.713 1.00 94.44 189 TYR A N 1
ATOM 1478 C CA . TYR A 1 189 ? -14.471 -0.817 4.779 1.00 94.44 189 TYR A CA 1
ATOM 1479 C C . TYR A 1 189 ? -15.677 -1.579 4.207 1.00 94.44 189 TYR A C 1
ATOM 1481 O O . TYR A 1 189 ? -16.797 -1.307 4.621 1.00 94.44 189 TYR A O 1
ATOM 1489 N N . ALA A 1 190 ? -15.476 -2.549 3.307 1.00 92.94 190 ALA A N 1
ATOM 1490 C CA . ALA A 1 190 ? -16.551 -3.414 2.818 1.00 92.94 190 ALA A CA 1
ATOM 1491 C C . ALA A 1 190 ? -16.978 -4.474 3.850 1.00 92.94 190 ALA A C 1
ATOM 1493 O O . ALA A 1 190 ? -18.151 -4.840 3.914 1.00 92.94 190 ALA A O 1
ATOM 1494 N N . GLU A 1 191 ? -16.036 -4.975 4.653 1.00 89.00 191 GLU A N 1
ATOM 1495 C CA . GLU A 1 191 ? -16.296 -5.976 5.696 1.00 89.00 191 GLU A CA 1
ATOM 1496 C C . GLU A 1 191 ? -16.980 -5.380 6.940 1.00 89.00 191 GLU A C 1
ATOM 1498 O O . GLU A 1 191 ? -17.673 -6.092 7.674 1.00 89.00 191 GLU A O 1
ATOM 1503 N N . GLU A 1 192 ? -16.825 -4.075 7.181 1.00 80.44 192 GLU A N 1
ATOM 1504 C CA . GLU A 1 192 ? -17.409 -3.389 8.333 1.00 80.44 192 GLU A CA 1
ATOM 1505 C C . GLU A 1 192 ? -18.907 -3.101 8.120 1.00 80.44 192 GLU A C 1
ATOM 1507 O O . GLU A 1 192 ? -19.306 -2.211 7.374 1.00 80.44 192 GLU A O 1
ATOM 1512 N N . LYS A 1 193 ? -19.762 -3.836 8.838 1.00 66.69 193 LYS A N 1
ATOM 1513 C CA . LYS A 1 193 ? -21.230 -3.781 8.691 1.00 66.69 193 LYS A CA 1
ATOM 1514 C C . LYS A 1 193 ? -21.931 -2.756 9.594 1.00 66.69 193 LYS A C 1
ATOM 1516 O O . LYS A 1 193 ? -23.145 -2.822 9.754 1.00 66.69 193 LYS A O 1
ATOM 1521 N N . LYS A 1 194 ? -21.190 -1.862 10.256 1.00 65.88 194 LYS A N 1
ATOM 1522 C CA . LYS A 1 194 ? -21.735 -1.058 11.368 1.00 65.88 194 LYS A CA 1
ATOM 1523 C C . LYS A 1 194 ? -22.540 0.174 10.949 1.00 65.88 194 LYS A C 1
ATOM 1525 O O . LYS A 1 194 ? -23.385 0.585 11.736 1.00 65.88 194 LYS A O 1
ATOM 1530 N N . THR A 1 195 ? -22.310 0.765 9.771 1.00 64.25 195 THR A N 1
ATOM 1531 C CA . THR A 1 195 ? -23.106 1.914 9.283 1.00 64.25 195 THR A CA 1
ATOM 1532 C C . THR A 1 195 ? -23.190 1.963 7.752 1.00 64.25 195 THR A C 1
ATOM 1534 O O . THR A 1 195 ? -22.279 1.503 7.063 1.00 64.25 195 THR A O 1
ATOM 1537 N N . ASP A 1 196 ? -24.247 2.585 7.217 1.00 61.97 196 ASP A N 1
ATOM 1538 C CA . ASP A 1 196 ? -24.496 2.714 5.767 1.00 61.97 196 ASP A CA 1
ATOM 1539 C C . ASP A 1 196 ? -23.381 3.470 5.012 1.00 61.97 196 ASP A C 1
ATOM 1541 O O . ASP A 1 196 ? -23.142 3.236 3.828 1.00 61.97 196 ASP A O 1
ATOM 1545 N N . ASN A 1 197 ? -22.629 4.336 5.701 1.00 83.44 197 ASN A N 1
ATOM 1546 C CA . ASN A 1 197 ? -21.548 5.127 5.103 1.00 83.44 197 ASN A CA 1
ATOM 1547 C C . ASN A 1 197 ? -20.278 4.290 4.814 1.00 83.44 197 ASN A C 1
ATOM 1549 O O . ASN A 1 197 ? -19.471 4.660 3.963 1.00 83.44 197 ASN A O 1
ATOM 1553 N N . PHE A 1 198 ? -20.074 3.145 5.482 1.00 86.62 198 PHE A N 1
ATOM 1554 C CA . PHE A 1 198 ? -18.896 2.296 5.227 1.00 86.62 198 PHE A CA 1
ATOM 1555 C C . PHE A 1 198 ? -18.901 1.710 3.815 1.00 86.62 198 PHE A C 1
ATOM 1557 O O . PHE A 1 198 ? -17.860 1.701 3.158 1.00 86.62 198 PHE A O 1
ATOM 1564 N N . HIS A 1 199 ? -20.071 1.309 3.316 1.00 89.56 199 HIS A N 1
ATOM 1565 C CA . HIS A 1 199 ? -20.198 0.768 1.967 1.00 89.56 199 HIS A CA 1
ATOM 1566 C C . HIS A 1 199 ? -19.855 1.814 0.896 1.00 89.56 199 HIS A C 1
ATOM 1568 O O . HIS A 1 199 ? -19.092 1.532 -0.026 1.00 89.56 199 HIS A O 1
ATOM 1574 N N . GLU A 1 200 ? -20.339 3.051 1.051 1.00 92.62 200 GLU A N 1
ATOM 1575 C CA . GLU A 1 200 ? -20.007 4.146 0.132 1.00 92.62 200 GLU A CA 1
ATOM 1576 C C . GLU A 1 200 ? -18.500 4.455 0.143 1.00 92.62 200 GLU A C 1
ATOM 1578 O O . GLU A 1 200 ? -17.883 4.632 -0.909 1.00 92.62 200 GLU A O 1
ATOM 1583 N N . LYS A 1 201 ? -17.874 4.473 1.326 1.00 94.38 201 LYS A N 1
ATOM 1584 C CA . LYS A 1 201 ? -16.419 4.653 1.457 1.00 94.38 201 LYS A CA 1
ATOM 1585 C C . LYS A 1 201 ? -15.644 3.517 0.796 1.00 94.38 201 LYS A C 1
ATOM 1587 O O . LYS A 1 201 ? -14.674 3.786 0.090 1.00 94.38 201 LYS A O 1
ATOM 1592 N N . ALA A 1 202 ? -16.087 2.273 0.976 1.00 95.69 202 ALA A N 1
ATOM 1593 C CA . ALA A 1 202 ? -15.478 1.107 0.348 1.00 95.69 202 ALA A CA 1
ATOM 1594 C C . ALA A 1 202 ? -15.489 1.221 -1.182 1.00 95.69 202 ALA A C 1
ATOM 1596 O O . ALA A 1 202 ? -14.446 1.021 -1.804 1.00 95.69 202 ALA A O 1
ATOM 1597 N N . ILE A 1 203 ? -16.621 1.628 -1.773 1.00 96.25 203 ILE A N 1
ATOM 1598 C CA . ILE A 1 203 ? -16.740 1.879 -3.219 1.00 96.25 203 ILE A CA 1
ATOM 1599 C C . ILE A 1 203 ? -15.758 2.967 -3.660 1.00 96.25 203 ILE A C 1
ATOM 1601 O O . ILE A 1 203 ? -15.017 2.784 -4.621 1.00 96.25 203 ILE A O 1
ATOM 1605 N N . LYS A 1 204 ? -15.671 4.085 -2.935 1.00 97.81 204 LYS A N 1
ATOM 1606 C CA . LYS A 1 204 ? -14.757 5.160 -3.341 1.00 97.81 204 LYS A CA 1
ATOM 1607 C C . LYS A 1 204 ? -13.278 4.778 -3.208 1.00 97.81 204 LYS A C 1
ATOM 1609 O O . LYS A 1 204 ? -12.470 5.200 -4.033 1.00 97.81 204 LYS A O 1
ATOM 1614 N N . PHE A 1 205 ? -12.897 4.000 -2.191 1.00 98.44 205 PHE A N 1
ATOM 1615 C CA . PHE A 1 205 ? -11.529 3.479 -2.080 1.00 98.44 205 PHE A CA 1
ATOM 1616 C C . PHE A 1 205 ? -11.222 2.451 -3.165 1.00 98.44 205 PHE A C 1
ATOM 1618 O O . PHE A 1 205 ? -10.118 2.458 -3.708 1.00 98.44 205 PHE A O 1
ATOM 1625 N N . HIS A 1 206 ? -12.201 1.620 -3.516 1.00 98.44 206 HIS A N 1
ATOM 1626 C CA . HIS A 1 206 ? -12.122 0.707 -4.647 1.00 98.44 206 HIS A CA 1
ATOM 1627 C C . HIS A 1 206 ? -11.863 1.471 -5.955 1.00 98.44 206 HIS A C 1
ATOM 1629 O O . HIS A 1 206 ? -10.887 1.185 -6.648 1.00 98.44 206 HIS A O 1
ATOM 1635 N N . ASP A 1 207 ? -12.651 2.504 -6.250 1.00 98.50 207 ASP A N 1
ATOM 1636 C CA . ASP A 1 207 ? -12.493 3.301 -7.470 1.00 98.50 207 ASP A CA 1
ATOM 1637 C C . ASP A 1 207 ? -11.150 4.040 -7.493 1.00 98.50 207 ASP A C 1
ATOM 1639 O O . ASP A 1 207 ? -10.445 4.038 -8.504 1.00 98.50 207 ASP A O 1
ATOM 1643 N N . ALA A 1 208 ? -10.723 4.592 -6.353 1.00 98.69 208 ALA A N 1
ATOM 1644 C CA . ALA A 1 208 ? -9.405 5.206 -6.226 1.00 98.69 208 ALA A CA 1
ATOM 1645 C C . ALA A 1 208 ? -8.263 4.198 -6.468 1.00 98.69 208 ALA A C 1
ATOM 1647 O O . ALA A 1 208 ? -7.250 4.555 -7.075 1.00 98.69 208 ALA A O 1
ATOM 1648 N N . ALA A 1 209 ? -8.413 2.941 -6.031 1.00 98.81 209 ALA A N 1
ATOM 1649 C CA . ALA A 1 209 ? -7.443 1.883 -6.308 1.00 98.81 209 ALA A CA 1
ATOM 1650 C C . ALA A 1 209 ? -7.370 1.569 -7.810 1.00 98.81 209 ALA A C 1
ATOM 1652 O O . ALA A 1 209 ? -6.272 1.436 -8.356 1.00 98.81 209 ALA A O 1
ATOM 1653 N N . ILE A 1 210 ? -8.520 1.503 -8.491 1.00 98.75 210 ILE A N 1
ATOM 1654 C CA . ILE A 1 210 ? -8.596 1.303 -9.945 1.00 98.75 210 ILE A CA 1
ATOM 1655 C C . ILE A 1 210 ? -7.904 2.449 -10.685 1.00 98.75 210 ILE A C 1
ATOM 1657 O O . ILE A 1 210 ? -7.071 2.205 -11.559 1.00 98.75 210 ILE A O 1
ATOM 1661 N N . GLU A 1 211 ? -8.192 3.695 -10.311 1.00 98.62 211 GLU A N 1
ATOM 1662 C CA . GLU A 1 211 ? -7.577 4.878 -10.918 1.00 98.62 211 GLU A CA 1
ATOM 1663 C C . GLU A 1 211 ? -6.053 4.892 -10.728 1.00 98.62 211 GLU A C 1
ATOM 1665 O O . GLU A 1 211 ? -5.310 5.184 -11.670 1.00 98.62 211 GLU A O 1
ATOM 1670 N N . ALA A 1 212 ? -5.563 4.508 -9.546 1.00 98.75 212 ALA A N 1
ATOM 1671 C CA . ALA A 1 212 ? -4.136 4.318 -9.304 1.00 98.75 212 ALA A CA 1
ATOM 1672 C C . ALA A 1 212 ? -3.560 3.179 -10.175 1.00 98.75 212 ALA A C 1
ATOM 1674 O O . ALA A 1 212 ? -2.484 3.324 -10.761 1.00 98.75 212 ALA A O 1
ATOM 1675 N N . GLY A 1 213 ? -4.304 2.085 -10.354 1.00 98.62 213 GLY A N 1
ATOM 1676 C CA . GLY A 1 213 ? -3.975 1.006 -11.285 1.00 98.62 213 GLY A CA 1
ATOM 1677 C C . GLY A 1 213 ? -3.840 1.466 -12.741 1.00 98.62 213 GLY A C 1
ATOM 1678 O O . GLY A 1 213 ? -2.925 1.029 -13.438 1.00 98.62 213 GLY A O 1
ATOM 1679 N N . GLU A 1 214 ? -4.678 2.398 -13.204 1.00 98.50 214 GLU A N 1
ATOM 1680 C CA . GLU A 1 214 ? -4.570 2.987 -14.551 1.00 98.50 214 GLU A CA 1
ATOM 1681 C C . GLU A 1 214 ? -3.299 3.829 -14.737 1.00 98.50 214 GLU A C 1
ATOM 1683 O O . GLU A 1 214 ? -2.758 3.936 -15.844 1.00 98.50 214 GLU A O 1
ATOM 1688 N N . VAL A 1 215 ? -2.784 4.435 -13.665 1.00 98.62 215 VAL A N 1
ATOM 1689 C CA . VAL A 1 215 ? -1.471 5.096 -13.691 1.00 98.62 215 VAL A CA 1
ATOM 1690 C C . VAL A 1 215 ? -0.369 4.056 -13.868 1.00 98.62 215 VAL A C 1
ATOM 1692 O O . VAL A 1 215 ? 0.477 4.206 -14.753 1.00 98.62 215 VAL A O 1
ATOM 1695 N N . VAL A 1 216 ? -0.400 2.983 -13.071 1.00 98.56 216 VAL A N 1
ATOM 1696 C CA . VAL A 1 216 ? 0.584 1.892 -13.151 1.00 98.56 216 VAL A CA 1
ATOM 1697 C C . VAL A 1 216 ? 0.542 1.214 -14.519 1.00 98.56 216 VAL A C 1
ATOM 1699 O O . VAL A 1 216 ? 1.589 0.915 -15.087 1.00 98.56 216 VAL A O 1
ATOM 1702 N N . TRP A 1 217 ? -0.638 1.042 -15.111 1.00 98.19 217 TRP A N 1
ATOM 1703 C CA . TRP A 1 217 ? -0.771 0.446 -16.440 1.00 98.19 217 TRP A CA 1
ATOM 1704 C C . TRP A 1 217 ? -0.094 1.290 -17.522 1.00 98.19 217 TRP A C 1
ATOM 1706 O O . TRP A 1 217 ? 0.648 0.766 -18.351 1.00 98.19 217 TRP A O 1
ATOM 1716 N N . ARG A 1 218 ? -0.295 2.612 -17.488 1.00 97.12 218 ARG A N 1
ATOM 1717 C CA . ARG A 1 218 ? 0.257 3.527 -18.498 1.00 97.12 218 ARG A CA 1
ATOM 1718 C C . ARG A 1 218 ? 1.749 3.803 -18.323 1.00 97.12 218 ARG A C 1
ATOM 1720 O O . ARG A 1 218 ? 2.426 4.083 -19.307 1.00 97.12 218 ARG A O 1
ATOM 1727 N N . ARG A 1 219 ? 2.249 3.802 -17.083 1.00 96.94 219 ARG A N 1
ATOM 1728 C CA . ARG A 1 219 ? 3.570 4.366 -16.739 1.00 96.94 219 ARG A CA 1
ATOM 1729 C C . ARG A 1 219 ? 4.449 3.459 -15.873 1.00 96.94 219 ARG A C 1
ATOM 1731 O O . ARG A 1 219 ? 5.580 3.828 -15.591 1.00 96.94 219 ARG A O 1
ATOM 1738 N N . GLY A 1 220 ? 3.964 2.290 -15.456 1.00 95.50 220 GLY A N 1
ATOM 1739 C CA . GLY A 1 220 ? 4.643 1.405 -14.501 1.00 95.50 220 GLY A CA 1
ATOM 1740 C C . GLY A 1 220 ? 5.688 0.458 -15.099 1.00 95.50 220 GLY A C 1
ATOM 1741 O O . GLY A 1 220 ? 6.253 -0.359 -14.368 1.00 95.50 220 GLY A O 1
ATOM 1742 N N . GLN A 1 221 ? 5.969 0.546 -16.403 1.00 92.12 221 GLN A N 1
ATOM 1743 C CA . GLN A 1 221 ? 7.050 -0.199 -17.061 1.00 92.12 221 GLN A CA 1
ATOM 1744 C C . GLN A 1 221 ? 8.410 0.461 -16.767 1.00 92.12 221 GLN A C 1
ATOM 1746 O O . GLN A 1 221 ? 9.031 1.086 -17.627 1.00 92.12 221 GLN A O 1
ATOM 1751 N N . ASN A 1 222 ? 8.849 0.360 -15.513 1.00 88.19 222 ASN A N 1
ATOM 1752 C CA . ASN A 1 222 ? 10.038 1.042 -15.007 1.00 88.19 222 ASN A CA 1
ATOM 1753 C C . ASN A 1 222 ? 11.346 0.513 -15.615 1.00 88.19 222 ASN A C 1
ATOM 1755 O O . ASN A 1 222 ? 11.426 -0.570 -16.197 1.00 88.19 222 ASN A O 1
ATOM 1759 N N . HIS A 1 223 ? 12.431 1.272 -15.434 1.00 87.38 223 HIS A N 1
ATOM 1760 C CA . HIS A 1 223 ? 13.754 0.813 -15.852 1.00 87.38 223 HIS A CA 1
ATOM 1761 C C . HIS A 1 223 ? 14.246 -0.385 -15.017 1.00 87.38 223 HIS A C 1
ATOM 1763 O O . HIS A 1 223 ? 14.769 -1.344 -15.589 1.00 87.38 223 HIS A O 1
ATOM 1769 N N . LYS A 1 224 ? 14.034 -0.338 -13.694 1.00 90.94 224 LYS A N 1
ATOM 1770 C CA . LYS A 1 224 ? 14.441 -1.360 -12.716 1.00 90.94 224 LYS A CA 1
ATOM 1771 C C . LYS A 1 224 ? 13.528 -2.596 -12.755 1.00 90.94 224 LYS A C 1
ATOM 1773 O O . LYS A 1 224 ? 12.363 -2.501 -13.143 1.00 90.94 224 LYS A O 1
ATOM 1778 N N . ILE A 1 225 ? 14.041 -3.740 -12.299 1.00 92.31 225 ILE A N 1
ATOM 1779 C CA . ILE A 1 225 ? 13.323 -5.028 -12.337 1.00 92.31 225 ILE A CA 1
ATOM 1780 C C . ILE A 1 225 ? 12.663 -5.436 -11.009 1.00 92.31 225 ILE A C 1
ATOM 1782 O O . ILE A 1 225 ? 11.617 -6.071 -11.054 1.00 92.31 225 ILE A O 1
ATOM 1786 N N . GLY A 1 226 ? 13.231 -5.062 -9.856 1.00 92.81 226 GLY A N 1
ATOM 1787 C CA . GLY A 1 226 ? 12.837 -5.579 -8.535 1.00 92.81 226 GLY A CA 1
ATOM 1788 C C . GLY A 1 226 ? 11.468 -5.134 -7.996 1.00 92.81 226 GLY A C 1
ATOM 1789 O O . GLY A 1 226 ? 10.691 -4.453 -8.668 1.00 92.81 226 GLY A O 1
ATOM 1790 N N . LEU A 1 227 ? 11.178 -5.517 -6.749 1.00 95.75 227 LEU A N 1
ATOM 1791 C CA . LEU A 1 227 ? 9.916 -5.214 -6.062 1.00 95.75 227 LEU A CA 1
ATOM 1792 C C . LEU A 1 227 ? 9.797 -3.757 -5.598 1.00 95.75 227 LEU A C 1
ATOM 1794 O O . LEU A 1 227 ? 8.718 -3.188 -5.683 1.00 95.75 227 LEU A O 1
ATOM 1798 N N . ALA A 1 228 ? 10.876 -3.135 -5.119 1.00 94.06 228 ALA A N 1
ATOM 1799 C CA . ALA A 1 228 ? 10.783 -1.815 -4.496 1.00 94.06 228 ALA A CA 1
ATOM 1800 C C . ALA A 1 228 ? 10.376 -0.724 -5.503 1.00 94.06 228 ALA A C 1
ATOM 1802 O O . ALA A 1 228 ? 9.404 0.010 -5.318 1.00 94.06 228 ALA A O 1
ATOM 1803 N N . ASP A 1 229 ? 11.119 -0.670 -6.606 1.00 92.50 2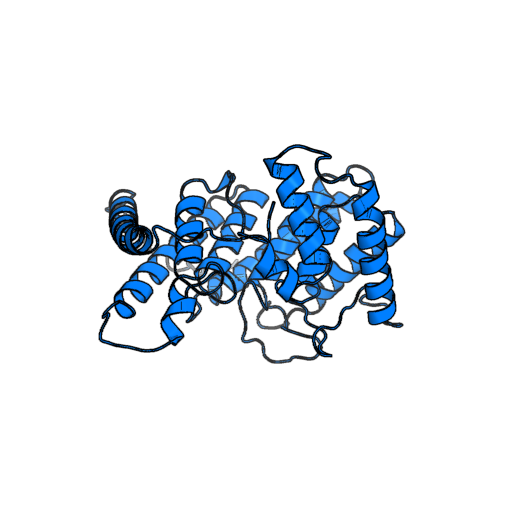29 ASP A N 1
ATOM 1804 C CA . ASP A 1 229 ? 11.074 0.424 -7.578 1.00 92.50 229 ASP A CA 1
ATOM 1805 C C . ASP A 1 229 ? 10.890 -0.069 -9.022 1.00 92.50 229 ASP A C 1
ATOM 1807 O O . ASP A 1 229 ? 11.022 0.700 -9.981 1.00 92.50 229 ASP A O 1
ATOM 1811 N N . GLY A 1 230 ? 10.691 -1.371 -9.208 1.00 93.75 230 GLY A N 1
ATOM 1812 C CA . GLY A 1 230 ? 10.785 -2.017 -10.509 1.00 93.75 230 GLY A CA 1
ATOM 1813 C C . GLY A 1 230 ? 9.463 -2.527 -11.058 1.00 93.75 230 GLY A C 1
ATOM 1814 O O . GLY A 1 230 ? 8.396 -2.397 -10.458 1.00 93.75 230 GLY A O 1
ATOM 1815 N N . ILE A 1 231 ? 9.568 -3.123 -12.244 1.00 95.81 231 ILE A N 1
ATOM 1816 C CA . ILE A 1 231 ? 8.441 -3.733 -12.954 1.00 95.81 231 ILE A CA 1
ATOM 1817 C C . ILE A 1 231 ? 7.802 -4.829 -12.094 1.00 95.81 231 ILE A C 1
ATOM 1819 O O . ILE A 1 231 ? 6.577 -4.911 -12.052 1.00 95.81 231 ILE A O 1
ATOM 1823 N N . ALA A 1 232 ? 8.595 -5.634 -11.373 1.00 96.88 232 ALA A N 1
ATOM 1824 C CA . ALA A 1 232 ? 8.030 -6.724 -10.589 1.00 96.88 232 ALA A CA 1
ATOM 1825 C C . ALA A 1 232 ? 7.079 -6.218 -9.498 1.00 96.88 232 ALA A C 1
ATOM 1827 O O . ALA A 1 232 ? 5.964 -6.714 -9.378 1.00 96.88 232 ALA A O 1
ATOM 1828 N N . GLY A 1 233 ? 7.479 -5.180 -8.759 1.00 97.44 233 GLY A N 1
ATOM 1829 C CA . GLY A 1 233 ? 6.629 -4.575 -7.732 1.00 97.44 233 GLY A CA 1
ATOM 1830 C C . GLY A 1 233 ? 5.360 -3.947 -8.292 1.00 97.44 233 GLY A C 1
ATOM 1831 O O . GLY A 1 233 ? 4.280 -4.109 -7.733 1.00 97.44 233 GLY A O 1
ATOM 1832 N N . ASN A 1 234 ? 5.462 -3.276 -9.438 1.00 98.19 234 ASN A N 1
ATOM 1833 C CA . ASN A 1 234 ? 4.297 -2.679 -10.083 1.00 98.19 234 ASN A CA 1
ATOM 1834 C C . ASN A 1 234 ? 3.282 -3.727 -10.559 1.00 98.19 234 ASN A C 1
ATOM 1836 O O . ASN A 1 234 ? 2.082 -3.470 -10.483 1.00 98.19 234 ASN A O 1
ATOM 1840 N N . ALA A 1 235 ? 3.730 -4.915 -10.978 1.00 98.31 235 ALA A N 1
ATOM 1841 C CA . ALA A 1 235 ? 2.833 -5.999 -11.375 1.00 98.31 235 ALA A CA 1
ATOM 1842 C C . ALA A 1 235 ? 1.910 -6.454 -10.228 1.00 98.31 235 ALA A C 1
ATOM 1844 O O . ALA A 1 235 ? 0.739 -6.753 -10.467 1.00 98.31 235 ALA A O 1
ATOM 1845 N N . TYR A 1 236 ? 2.393 -6.421 -8.979 1.00 98.62 236 TYR A N 1
ATOM 1846 C CA . TYR A 1 236 ? 1.575 -6.733 -7.802 1.00 98.62 236 TYR A CA 1
ATOM 1847 C C . TYR A 1 236 ? 0.392 -5.784 -7.618 1.00 98.62 236 TYR A C 1
ATOM 1849 O O . TYR A 1 236 ? -0.618 -6.207 -7.071 1.00 98.62 236 TYR A O 1
ATOM 1857 N N . THR A 1 237 ? 0.452 -4.555 -8.145 1.00 98.62 237 THR A N 1
ATOM 1858 C CA . THR A 1 237 ? -0.714 -3.653 -8.163 1.00 98.62 237 THR A CA 1
ATOM 1859 C C . THR A 1 237 ? -1.914 -4.329 -8.823 1.00 98.62 237 THR A C 1
ATOM 1861 O O . THR A 1 237 ? -3.028 -4.284 -8.308 1.00 98.62 237 THR A O 1
ATOM 1864 N N . PHE A 1 238 ? -1.687 -5.000 -9.954 1.00 98.69 238 PHE A N 1
ATOM 1865 C CA . PHE A 1 238 ? -2.752 -5.681 -10.679 1.00 98.69 238 PHE A CA 1
ATOM 1866 C C . PHE A 1 238 ? -3.170 -6.987 -10.013 1.00 98.69 238 PHE A C 1
ATOM 1868 O O . PHE A 1 238 ? -4.338 -7.345 -10.083 1.00 98.69 238 PHE A O 1
ATOM 1875 N N . LEU A 1 239 ? -2.256 -7.673 -9.326 1.00 98.62 239 LEU A N 1
ATOM 1876 C CA . LEU A 1 239 ? -2.618 -8.831 -8.512 1.00 98.62 239 LEU A CA 1
ATOM 1877 C C . LEU A 1 239 ? -3.522 -8.422 -7.337 1.00 98.62 239 LEU A C 1
ATOM 1879 O O . LEU A 1 239 ? -4.546 -9.063 -7.112 1.00 98.62 239 LEU A O 1
ATOM 1883 N N . SER A 1 240 ? -3.219 -7.318 -6.643 1.00 98.69 240 SER A N 1
ATOM 1884 C CA . SER A 1 240 ? -4.084 -6.775 -5.585 1.00 98.69 240 SER A CA 1
ATOM 1885 C C . SER A 1 240 ? -5.442 -6.325 -6.127 1.00 98.69 240 SER A C 1
ATOM 1887 O O . SER A 1 240 ? -6.466 -6.654 -5.529 1.00 98.69 240 SER A O 1
ATOM 1889 N N . LEU A 1 241 ? -5.479 -5.658 -7.287 1.00 98.75 241 LEU A N 1
ATOM 1890 C CA . LEU A 1 241 ? -6.734 -5.284 -7.950 1.00 98.75 241 LEU A CA 1
ATOM 1891 C C . LEU A 1 241 ? -7.537 -6.504 -8.409 1.00 98.75 241 LEU A C 1
ATOM 1893 O O . LEU A 1 241 ? -8.753 -6.523 -8.250 1.00 98.75 241 LEU A O 1
ATOM 1897 N N . TYR A 1 242 ? -6.885 -7.547 -8.920 1.00 98.62 242 TYR A N 1
ATOM 1898 C CA . TYR A 1 242 ? -7.555 -8.797 -9.271 1.00 98.62 242 TYR A CA 1
ATOM 1899 C C . TYR A 1 242 ? -8.189 -9.450 -8.040 1.00 98.62 242 TYR A C 1
ATOM 1901 O O . TYR A 1 242 ? -9.357 -9.823 -8.083 1.00 98.62 242 TYR A O 1
ATOM 1909 N N . ARG A 1 243 ? -7.469 -9.525 -6.913 1.00 98.00 243 ARG A N 1
ATOM 1910 C CA . ARG A 1 243 ? -8.029 -10.055 -5.658 1.00 98.00 243 ARG A CA 1
ATOM 1911 C C . ARG A 1 243 ? -9.180 -9.208 -5.115 1.00 98.00 243 ARG A C 1
ATOM 1913 O O . ARG A 1 243 ? -10.085 -9.759 -4.501 1.00 98.00 243 ARG A O 1
ATOM 1920 N N . LEU A 1 244 ? -9.142 -7.891 -5.316 1.00 97.94 244 LEU A N 1
ATOM 1921 C CA . LEU A 1 244 ? -10.207 -6.982 -4.889 1.00 97.94 244 LEU A CA 1
ATOM 1922 C C . LEU A 1 244 ? -11.470 -7.108 -5.754 1.00 97.94 244 LEU A C 1
ATOM 1924 O O . LEU A 1 244 ? -12.573 -7.101 -5.221 1.00 97.94 244 LEU A O 1
ATOM 1928 N N . THR A 1 245 ? -11.306 -7.184 -7.074 1.00 97.50 245 THR A N 1
ATOM 1929 C CA . THR A 1 245 ? -12.406 -7.021 -8.045 1.00 97.50 245 THR A CA 1
ATOM 1930 C C . THR A 1 245 ? -12.902 -8.330 -8.652 1.00 97.50 245 THR A C 1
ATOM 1932 O O . THR A 1 245 ? -13.995 -8.366 -9.209 1.00 97.50 245 THR A O 1
ATOM 1935 N N . ALA A 1 246 ? -12.088 -9.388 -8.598 1.00 97.00 246 ALA A N 1
ATOM 1936 C CA . ALA A 1 246 ? -12.237 -10.613 -9.385 1.00 97.00 246 ALA A CA 1
ATOM 1937 C C . ALA A 1 246 ? -12.309 -10.389 -10.915 1.00 97.00 246 ALA A C 1
ATOM 1939 O O . ALA A 1 246 ? -12.668 -11.307 -11.655 1.00 97.00 246 ALA A O 1
ATOM 1940 N N . ASP A 1 247 ? -11.943 -9.201 -11.416 1.00 97.94 247 ASP A N 1
ATOM 1941 C CA . ASP A 1 247 ? -11.964 -8.890 -12.845 1.00 97.94 247 ASP A CA 1
ATOM 1942 C C . ASP A 1 247 ? -10.692 -9.400 -13.539 1.00 97.94 247 ASP A C 1
ATOM 1944 O O . ASP A 1 247 ? -9.567 -8.957 -13.274 1.00 97.94 247 ASP A O 1
ATOM 1948 N N . GLN A 1 248 ? -10.889 -10.310 -14.494 1.00 97.44 248 GLN A N 1
ATOM 1949 C CA . GLN A 1 248 ? -9.841 -10.915 -15.312 1.00 97.44 248 GLN A CA 1
ATOM 1950 C C . GLN A 1 248 ? -8.981 -9.882 -16.063 1.00 97.44 248 GLN A C 1
ATOM 1952 O O . GLN A 1 248 ? -7.831 -10.178 -16.395 1.00 97.44 248 GLN A O 1
ATOM 1957 N N . LEU A 1 249 ? -9.487 -8.668 -16.307 1.00 97.88 249 LEU A N 1
ATOM 1958 C CA . LEU A 1 249 ? -8.707 -7.556 -16.852 1.00 97.88 249 LEU A CA 1
ATOM 1959 C C . LEU A 1 249 ? -7.401 -7.345 -16.076 1.00 97.88 249 LEU A C 1
ATOM 1961 O O . LEU A 1 249 ? -6.342 -7.197 -16.690 1.00 97.88 249 LEU A O 1
ATOM 1965 N N . TYR A 1 250 ? -7.455 -7.337 -14.744 1.00 98.38 250 TYR A N 1
ATOM 1966 C CA . TYR A 1 250 ? -6.274 -7.063 -13.927 1.00 98.38 250 TYR A CA 1
ATOM 1967 C C . TYR A 1 250 ? -5.294 -8.231 -13.934 1.00 98.38 250 TYR A C 1
ATOM 1969 O O . TYR A 1 250 ? -4.092 -8.005 -14.053 1.00 98.38 250 TYR A O 1
ATOM 1977 N N . LEU A 1 251 ? -5.778 -9.474 -13.930 1.00 96.56 251 LEU A N 1
ATOM 1978 C CA . LEU A 1 251 ? -4.901 -10.632 -14.096 1.00 96.56 251 LEU A CA 1
ATOM 1979 C C . LEU A 1 251 ? -4.183 -10.596 -15.456 1.00 96.56 251 LEU A C 1
ATOM 1981 O O . LEU A 1 251 ? -2.960 -10.714 -15.510 1.00 96.56 251 LEU A O 1
ATOM 1985 N N . ASN A 1 252 ? -4.902 -10.288 -16.538 1.00 97.00 252 ASN A N 1
ATOM 1986 C CA . ASN A 1 252 ? -4.298 -10.136 -17.865 1.00 97.00 252 ASN A CA 1
ATOM 1987 C C . ASN A 1 252 ? -3.227 -9.028 -17.887 1.00 97.00 252 ASN A C 1
ATOM 1989 O O . ASN A 1 252 ? -2.198 -9.166 -18.545 1.00 97.00 252 ASN A O 1
ATOM 1993 N N . ARG A 1 253 ? -3.442 -7.920 -17.163 1.00 97.38 253 ARG A N 1
ATOM 1994 C CA . ARG A 1 253 ? -2.442 -6.846 -17.031 1.00 97.38 253 ARG A CA 1
ATOM 1995 C C . ARG A 1 253 ? -1.221 -7.292 -16.227 1.00 97.38 253 ARG A C 1
ATOM 1997 O O . ARG A 1 253 ? -0.104 -6.969 -16.629 1.00 97.38 253 ARG A O 1
ATOM 2004 N N . ALA A 1 254 ? -1.409 -8.053 -15.146 1.00 96.44 254 ALA A N 1
ATOM 2005 C CA . ALA A 1 254 ? -0.313 -8.620 -14.360 1.00 96.44 254 ALA A CA 1
ATOM 2006 C C . ALA A 1 254 ? 0.594 -9.519 -15.221 1.00 96.44 254 ALA A C 1
ATOM 2008 O O . ALA A 1 254 ? 1.814 -9.426 -15.126 1.00 96.44 254 ALA A O 1
ATOM 2009 N N . GLU A 1 255 ? 0.015 -10.318 -16.121 1.00 93.19 255 GLU A N 1
ATOM 2010 C CA . GLU A 1 255 ? 0.738 -11.227 -17.027 1.00 93.19 255 GLU A CA 1
ATOM 2011 C C . GLU A 1 255 ? 1.565 -10.509 -18.114 1.00 93.19 255 GLU A C 1
ATOM 2013 O O . GLU A 1 255 ? 2.500 -11.079 -18.677 1.00 93.19 255 GLU A O 1
ATOM 2018 N N . VAL A 1 256 ? 1.303 -9.233 -18.406 1.00 93.50 256 VAL A N 1
ATOM 2019 C CA . VAL A 1 256 ? 2.115 -8.480 -19.383 1.00 93.50 256 VAL A CA 1
ATOM 2020 C C . VAL A 1 256 ? 3.490 -8.108 -18.813 1.00 93.50 256 VAL A C 1
ATOM 2022 O O . VAL A 1 256 ? 4.483 -8.065 -19.540 1.00 93.50 256 VAL A O 1
ATOM 2025 N N . PHE A 1 257 ? 3.580 -7.860 -17.508 1.00 92.25 257 PHE A N 1
ATOM 2026 C CA . PHE A 1 257 ? 4.790 -7.354 -16.851 1.00 92.25 257 PHE A CA 1
ATOM 2027 C C . PHE A 1 257 ? 5.962 -8.363 -16.855 1.00 92.25 257 PHE A C 1
ATOM 2029 O O . PHE A 1 257 ? 7.088 -7.958 -17.169 1.00 92.25 257 PHE A O 1
ATOM 2036 N N . PRO A 1 258 ? 5.745 -9.673 -16.607 1.00 88.25 258 PRO A N 1
ATOM 2037 C CA . PRO A 1 258 ? 6.764 -10.711 -16.767 1.00 88.25 258 PRO A CA 1
ATOM 2038 C C . PRO A 1 258 ? 7.442 -10.756 -18.134 1.00 88.25 258 PRO A C 1
ATOM 2040 O O . PRO A 1 258 ? 8.645 -11.004 -18.202 1.00 88.25 258 PRO A O 1
ATOM 2043 N N . ALA A 1 259 ? 6.709 -10.497 -19.221 1.00 85.69 259 ALA A N 1
ATOM 2044 C CA . ALA A 1 259 ? 7.289 -10.513 -20.562 1.00 85.69 259 ALA A CA 1
ATOM 2045 C C . ALA A 1 259 ? 8.350 -9.409 -20.722 1.00 85.69 259 ALA A C 1
ATOM 2047 O O . ALA A 1 259 ? 9.450 -9.670 -21.208 1.00 85.69 259 ALA A O 1
ATOM 2048 N N . THR A 1 260 ? 8.067 -8.197 -20.231 1.00 86.12 260 THR A N 1
ATOM 2049 C CA . THR A 1 260 ? 9.045 -7.098 -20.207 1.00 86.12 260 THR A CA 1
ATOM 2050 C C . THR A 1 260 ? 10.241 -7.419 -19.307 1.00 86.12 260 THR A C 1
ATOM 2052 O O . THR A 1 260 ? 11.384 -7.118 -19.663 1.00 86.12 260 THR A O 1
ATOM 2055 N N . LEU A 1 261 ? 9.996 -8.040 -18.147 1.00 87.88 261 LEU A N 1
ATOM 2056 C CA . LEU A 1 261 ? 11.052 -8.467 -17.223 1.00 87.88 261 LEU A CA 1
ATOM 2057 C C . LEU A 1 261 ? 12.003 -9.468 -17.878 1.00 87.88 261 LEU A C 1
ATOM 2059 O O . LEU A 1 261 ? 13.215 -9.292 -17.791 1.00 87.88 261 LEU A O 1
ATOM 2063 N N . HIS A 1 262 ? 11.468 -10.471 -18.572 1.00 85.38 262 HIS A N 1
ATOM 2064 C CA . HIS A 1 262 ? 12.258 -11.493 -19.255 1.00 85.38 262 HIS A CA 1
ATOM 2065 C C . HIS A 1 262 ? 13.253 -10.887 -20.256 1.00 85.38 262 HIS A C 1
ATOM 2067 O O . HIS A 1 262 ? 14.439 -11.218 -20.243 1.00 85.38 262 HIS A O 1
ATOM 2073 N N . GLU A 1 263 ? 12.794 -9.949 -21.086 1.00 85.44 263 GLU A N 1
ATOM 2074 C CA . GLU A 1 263 ? 13.642 -9.279 -22.076 1.00 85.44 263 GLU A CA 1
ATOM 2075 C C . GLU A 1 263 ? 14.703 -8.373 -21.436 1.00 85.44 263 GLU A C 1
ATOM 2077 O O . GLU A 1 263 ? 15.829 -8.289 -21.928 1.00 85.44 263 GLU A O 1
ATOM 2082 N N . LYS A 1 264 ? 14.385 -7.716 -20.313 1.00 84.94 264 LYS A N 1
ATOM 2083 C CA . LYS A 1 264 ? 15.367 -6.930 -19.548 1.00 84.94 264 LYS A CA 1
ATOM 2084 C C . LYS A 1 264 ? 16.430 -7.811 -18.902 1.00 84.94 264 LYS A C 1
ATOM 2086 O O . LYS A 1 264 ? 17.608 -7.493 -19.011 1.00 84.94 264 LYS A O 1
ATOM 2091 N N . ILE A 1 265 ? 16.025 -8.917 -18.282 1.00 84.81 265 ILE A N 1
ATOM 2092 C CA . ILE A 1 265 ? 16.939 -9.856 -17.622 1.00 84.81 265 ILE A CA 1
ATOM 2093 C C . ILE A 1 265 ? 17.915 -10.447 -18.642 1.00 84.81 265 ILE A C 1
ATOM 2095 O O . ILE A 1 265 ? 19.117 -10.411 -18.412 1.00 84.81 265 ILE A O 1
ATOM 2099 N N . LYS A 1 266 ? 17.441 -10.882 -19.817 1.00 82.56 266 LYS A N 1
ATOM 2100 C CA . LYS A 1 266 ? 18.321 -11.360 -20.900 1.00 82.56 266 LYS A CA 1
ATOM 2101 C C . LYS A 1 266 ? 19.410 -10.358 -21.287 1.00 82.56 266 LYS A C 1
ATOM 2103 O O . LYS A 1 266 ? 20.545 -10.759 -21.507 1.00 82.56 266 LYS A O 1
ATOM 2108 N N . LYS A 1 267 ? 19.067 -9.069 -21.370 1.00 80.25 267 LYS A N 1
ATOM 2109 C CA . LYS A 1 267 ? 20.017 -7.998 -21.713 1.00 80.25 267 LYS A CA 1
ATOM 2110 C C . LYS A 1 267 ? 21.020 -7.705 -20.596 1.00 80.25 267 LYS A C 1
ATOM 2112 O O . LYS A 1 267 ? 22.103 -7.227 -20.897 1.00 80.25 267 LYS A O 1
ATOM 2117 N N . MET A 1 268 ? 20.658 -7.974 -19.341 1.00 72.06 268 MET A N 1
ATOM 2118 C CA . MET A 1 268 ? 21.544 -7.821 -18.180 1.00 72.06 268 MET A CA 1
ATOM 2119 C C . MET A 1 268 ? 22.485 -9.018 -17.980 1.00 72.06 268 MET A C 1
ATOM 2121 O O . MET A 1 268 ? 23.480 -8.881 -17.287 1.00 72.06 268 MET A O 1
ATOM 2125 N N . MET A 1 269 ? 22.172 -10.185 -18.557 1.00 64.62 269 MET A N 1
ATOM 2126 C CA . MET A 1 269 ? 22.884 -11.447 -18.314 1.00 64.62 269 MET A CA 1
ATOM 2127 C C . MET A 1 269 ? 24.085 -11.804 -19.231 1.00 64.62 269 MET A C 1
ATOM 2129 O O . MET A 1 269 ? 24.507 -12.962 -19.168 1.00 64.62 269 MET A O 1
ATOM 2133 N N . PRO A 1 270 ? 24.710 -10.921 -20.043 1.00 55.97 270 PRO A N 1
ATOM 2134 C CA . PRO A 1 270 ? 26.119 -11.115 -20.379 1.00 55.97 270 PRO A CA 1
ATOM 2135 C C . PRO A 1 270 ? 26.941 -10.880 -19.099 1.00 55.97 270 PRO A C 1
ATOM 2137 O O . PRO A 1 270 ? 27.256 -9.748 -18.749 1.00 55.97 270 PRO A O 1
ATOM 2140 N N . LEU A 1 271 ? 27.185 -11.960 -18.355 1.00 55.81 271 LEU A N 1
ATOM 2141 C CA . LEU A 1 271 ? 28.080 -12.002 -17.199 1.00 55.81 271 LEU A CA 1
ATOM 2142 C C . LEU A 1 271 ? 29.527 -11.938 -17.712 1.00 55.81 271 LEU A C 1
ATOM 2144 O O . LEU A 1 271 ? 30.158 -12.982 -17.841 1.00 55.81 271 LEU A O 1
ATOM 2148 N N . ASP A 1 272 ? 30.015 -10.746 -18.050 1.00 47.12 272 ASP A N 1
ATOM 2149 C CA . ASP A 1 272 ? 31.456 -10.492 -18.124 1.00 47.12 272 ASP A CA 1
ATOM 2150 C C . ASP A 1 272 ? 31.890 -9.703 -16.881 1.00 47.12 272 ASP A C 1
ATOM 2152 O O . ASP A 1 272 ? 31.174 -8.829 -16.392 1.00 47.12 272 ASP A O 1
ATOM 2156 N N . ASP A 1 273 ? 33.051 -10.108 -16.375 1.00 50.56 273 ASP A N 1
ATOM 2157 C CA . ASP A 1 273 ? 33.692 -9.836 -15.089 1.00 50.56 273 ASP A CA 1
ATOM 2158 C C . ASP A 1 273 ? 33.371 -8.523 -14.334 1.00 50.56 273 ASP A C 1
ATOM 2160 O O . ASP A 1 273 ? 33.633 -7.410 -14.789 1.00 50.56 273 ASP A O 1
ATOM 2164 N N . THR A 1 274 ? 33.053 -8.724 -13.047 1.00 53.81 274 THR A N 1
ATOM 2165 C CA . THR A 1 274 ? 33.442 -7.930 -11.862 1.00 53.81 274 THR A CA 1
ATOM 2166 C C . THR A 1 274 ? 32.796 -6.560 -11.599 1.00 53.81 274 THR A C 1
ATOM 2168 O O . THR A 1 274 ? 33.210 -5.542 -12.148 1.00 53.81 274 THR A O 1
ATOM 2171 N N . SER A 1 275 ? 31.925 -6.496 -10.578 1.00 50.69 275 SER A N 1
ATOM 2172 C CA . SER A 1 275 ? 31.979 -5.456 -9.524 1.00 50.69 275 SER A CA 1
ATOM 2173 C C . SER A 1 275 ? 31.135 -5.823 -8.283 1.00 50.69 275 SER A C 1
ATOM 2175 O O . SER A 1 275 ? 30.184 -6.598 -8.359 1.00 50.69 275 SER A O 1
ATOM 2177 N N . ASP A 1 276 ? 31.441 -5.216 -7.128 1.00 48.41 276 ASP A N 1
ATOM 2178 C CA . ASP A 1 276 ? 30.713 -5.368 -5.849 1.00 48.41 276 ASP A CA 1
ATOM 2179 C C . ASP A 1 276 ? 29.209 -4.977 -5.904 1.00 48.41 276 ASP A C 1
ATOM 2181 O O . ASP A 1 276 ? 28.469 -5.180 -4.935 1.00 48.41 276 ASP A O 1
ATOM 2185 N N . GLU A 1 277 ? 28.705 -4.457 -7.034 1.00 49.16 277 GLU A N 1
ATOM 2186 C CA . GLU A 1 277 ? 27.274 -4.190 -7.265 1.00 49.16 277 GLU A CA 1
ATOM 2187 C C . GLU A 1 277 ? 26.425 -5.477 -7.432 1.00 49.16 277 GLU A C 1
ATOM 2189 O O . GLU A 1 277 ? 25.189 -5.423 -7.403 1.00 49.16 277 GLU A O 1
ATOM 2194 N N . GLU A 1 278 ? 27.062 -6.652 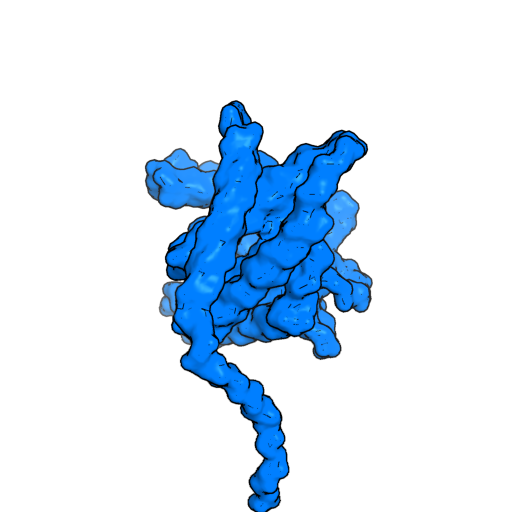-7.517 1.00 53.03 278 GLU A N 1
ATOM 2195 C CA . GLU A 1 278 ? 26.442 -7.974 -7.708 1.00 53.03 278 GLU A CA 1
ATOM 2196 C C . GLU A 1 278 ? 25.516 -8.437 -6.561 1.00 53.03 278 GLU A C 1
ATOM 2198 O O . GLU A 1 278 ? 24.566 -9.194 -6.790 1.00 53.03 278 GLU A O 1
ATOM 2203 N N . LEU A 1 279 ? 25.695 -7.954 -5.325 1.00 53.62 279 LEU A N 1
ATOM 2204 C CA . LEU A 1 279 ? 24.889 -8.415 -4.179 1.00 53.62 279 LEU A CA 1
ATOM 2205 C C . LEU A 1 279 ? 23.420 -7.961 -4.240 1.00 53.62 279 LEU A C 1
ATOM 2207 O O . LEU A 1 279 ? 22.527 -8.652 -3.739 1.00 53.62 279 LEU A O 1
ATOM 2211 N N . ASN A 1 280 ? 23.134 -6.829 -4.890 1.00 63.72 280 ASN A N 1
ATOM 2212 C CA . ASN A 1 280 ? 21.761 -6.335 -5.026 1.00 63.72 280 ASN A CA 1
ATOM 2213 C C . ASN A 1 280 ? 20.983 -7.041 -6.143 1.00 63.72 280 ASN A C 1
ATOM 2215 O O . ASN A 1 280 ? 19.749 -7.081 -6.079 1.00 63.72 280 ASN A O 1
ATOM 2219 N N . VAL A 1 281 ? 21.679 -7.643 -7.115 1.00 77.94 281 VAL A N 1
ATOM 2220 C CA . VAL A 1 281 ? 21.074 -8.318 -8.276 1.00 77.94 281 VAL A CA 1
ATOM 2221 C C . VAL A 1 281 ? 20.267 -9.544 -7.859 1.00 77.94 281 VAL A C 1
ATOM 2223 O O . VAL A 1 281 ? 19.265 -9.853 -8.495 1.00 77.94 281 VAL A O 1
ATOM 2226 N N . PHE A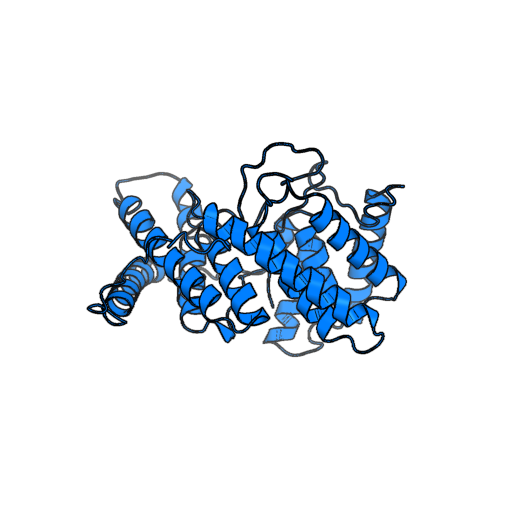 1 282 ? 20.618 -10.194 -6.749 1.00 84.88 282 PHE A N 1
ATOM 2227 C CA . PHE A 1 282 ? 19.871 -11.338 -6.210 1.00 84.88 282 PHE A CA 1
ATOM 2228 C C . PHE A 1 282 ? 18.987 -10.990 -5.006 1.00 84.88 282 PHE A C 1
ATOM 2230 O O . PHE A 1 282 ? 18.315 -11.864 -4.461 1.00 84.88 282 PHE A O 1
ATOM 2237 N N . SER A 1 283 ? 18.947 -9.723 -4.589 1.00 88.56 283 SER A N 1
ATOM 2238 C CA . SER A 1 283 ? 18.142 -9.297 -3.440 1.00 88.56 283 SER A CA 1
ATOM 2239 C C . SER A 1 283 ? 16.634 -9.413 -3.703 1.00 88.56 283 SER A C 1
ATOM 2241 O O . SER A 1 283 ? 16.170 -9.326 -4.842 1.00 88.56 283 SER A O 1
ATOM 2243 N N . LEU A 1 284 ? 15.847 -9.561 -2.633 1.00 91.06 284 LEU A N 1
ATOM 2244 C CA . LEU A 1 284 ? 14.385 -9.633 -2.723 1.00 91.06 284 LEU A CA 1
ATOM 2245 C C . LEU A 1 284 ? 13.780 -8.335 -3.277 1.00 91.06 284 LEU A C 1
ATOM 2247 O O . LEU A 1 284 ? 12.954 -8.369 -4.183 1.00 91.06 284 LEU A O 1
ATOM 2251 N N . PHE A 1 285 ? 14.197 -7.181 -2.754 1.00 92.25 285 PHE A N 1
ATOM 2252 C CA . PHE A 1 285 ? 13.556 -5.909 -3.088 1.00 92.25 285 PHE A CA 1
ATOM 2253 C C . PHE A 1 285 ? 14.090 -5.254 -4.363 1.00 92.25 285 PHE A C 1
ATOM 2255 O O . PHE A 1 285 ? 13.329 -4.573 -5.050 1.00 92.25 285 PHE A O 1
ATOM 2262 N N . HIS A 1 286 ? 15.352 -5.473 -4.732 1.00 90.19 286 HIS A N 1
ATOM 2263 C CA . HIS A 1 286 ? 15.953 -4.812 -5.897 1.00 90.19 286 HIS A CA 1
ATOM 2264 C C . HIS A 1 286 ? 16.285 -5.776 -7.041 1.00 90.19 286 HIS A C 1
ATOM 2266 O O . HIS A 1 286 ? 16.425 -5.329 -8.180 1.00 90.19 286 HIS A O 1
ATOM 2272 N N . GLY A 1 287 ? 16.350 -7.077 -6.759 1.00 88.31 287 GLY A N 1
ATOM 2273 C CA . GLY A 1 287 ? 16.910 -8.079 -7.653 1.00 88.31 287 GLY A CA 1
ATOM 2274 C C . GLY A 1 287 ? 15.946 -9.169 -8.124 1.00 88.31 287 GLY A C 1
ATOM 2275 O O . GLY A 1 287 ? 14.718 -9.053 -8.073 1.00 88.31 287 GLY A O 1
ATOM 2276 N N . LEU A 1 288 ? 16.550 -10.253 -8.607 1.00 90.69 288 LEU A N 1
ATOM 2277 C CA . LEU A 1 288 ? 15.916 -11.406 -9.239 1.00 90.69 288 LEU A CA 1
ATOM 2278 C C . LEU A 1 288 ? 15.078 -12.244 -8.272 1.00 90.69 288 LEU A C 1
ATOM 2280 O O . LEU A 1 288 ? 14.105 -12.850 -8.714 1.00 90.69 288 LEU A O 1
ATOM 2284 N N . ALA A 1 289 ? 15.389 -12.257 -6.971 1.00 92.06 289 ALA A N 1
ATOM 2285 C CA . ALA A 1 289 ? 14.568 -12.977 -5.997 1.00 92.06 289 ALA A CA 1
ATOM 2286 C C . ALA A 1 289 ? 13.138 -12.411 -5.943 1.00 92.06 289 ALA A C 1
ATOM 2288 O O . ALA A 1 289 ? 12.172 -13.169 -5.931 1.00 92.06 289 ALA A O 1
ATOM 2289 N N . GLY A 1 290 ? 12.986 -11.086 -6.022 1.00 93.50 290 GLY A N 1
ATOM 2290 C CA . GLY A 1 290 ? 11.676 -10.442 -6.116 1.00 93.50 290 GLY A CA 1
ATOM 2291 C C . GLY A 1 290 ? 10.922 -10.753 -7.407 1.00 93.50 290 GLY A C 1
ATOM 2292 O O . GLY A 1 290 ? 9.710 -10.975 -7.394 1.00 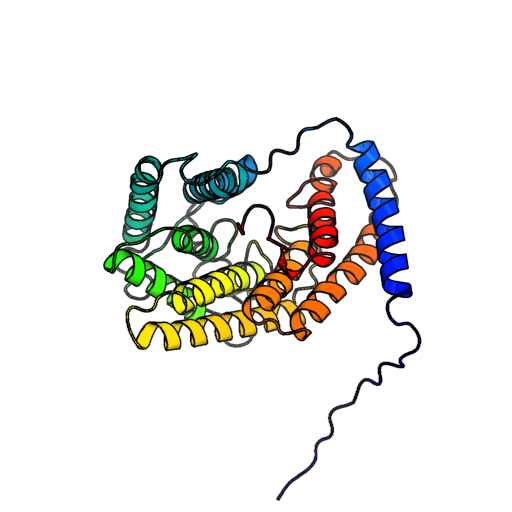93.50 290 GLY A O 1
ATOM 2293 N N . VAL A 1 291 ? 11.647 -10.822 -8.527 1.00 94.31 291 VAL A N 1
ATOM 2294 C CA . VAL A 1 291 ? 11.085 -11.247 -9.818 1.00 94.31 291 VAL A CA 1
ATOM 2295 C C . VAL A 1 291 ? 10.596 -12.695 -9.748 1.00 94.31 291 VAL A C 1
ATOM 2297 O O . VAL A 1 291 ? 9.514 -12.999 -10.246 1.00 94.31 291 VAL A O 1
ATOM 2300 N N . ALA A 1 292 ? 11.357 -13.578 -9.099 1.00 93.69 292 ALA A N 1
ATOM 2301 C CA . ALA A 1 292 ? 10.964 -14.966 -8.898 1.00 93.69 292 ALA A CA 1
ATOM 2302 C C . ALA A 1 292 ? 9.660 -15.064 -8.098 1.00 93.69 292 ALA A C 1
ATOM 2304 O O . ALA A 1 292 ? 8.742 -15.756 -8.536 1.00 93.69 292 ALA A O 1
ATOM 2305 N N . CYS A 1 293 ? 9.543 -14.322 -6.985 1.00 95.75 293 CYS A N 1
ATOM 2306 C CA . CYS A 1 293 ? 8.304 -14.248 -6.206 1.00 95.75 293 CYS A CA 1
ATOM 2307 C C . CYS A 1 293 ? 7.112 -13.873 -7.091 1.00 95.75 293 CYS A C 1
ATOM 2309 O O . CYS A 1 293 ? 6.105 -14.569 -7.067 1.00 95.75 293 CYS A O 1
ATOM 2311 N N . LEU A 1 294 ? 7.244 -12.831 -7.924 1.00 96.19 294 LEU A N 1
ATOM 2312 C CA . LEU A 1 294 ? 6.173 -12.439 -8.844 1.00 96.19 294 LEU A CA 1
ATOM 2313 C C . LEU A 1 294 ? 5.746 -13.585 -9.773 1.00 96.19 294 LEU A C 1
ATOM 2315 O O . LEU A 1 294 ? 4.556 -13.769 -10.003 1.00 96.19 294 LEU A O 1
ATOM 2319 N N . PHE A 1 295 ? 6.687 -14.340 -10.340 1.00 94.00 295 PHE A N 1
ATOM 2320 C CA . PHE A 1 295 ? 6.330 -15.411 -11.275 1.00 94.00 295 PHE A CA 1
ATOM 2321 C C . PHE A 1 295 ? 5.579 -16.553 -10.599 1.00 94.00 295 PHE A C 1
ATOM 2323 O O . PHE A 1 295 ? 4.626 -17.070 -11.183 1.00 94.00 295 PHE A O 1
ATOM 2330 N N . PHE A 1 296 ? 5.975 -16.921 -9.380 1.00 94.12 296 PHE A N 1
ATOM 2331 C CA . PHE A 1 296 ? 5.224 -17.894 -8.589 1.00 94.12 296 PHE A CA 1
ATOM 2332 C C . PHE A 1 296 ? 3.829 -17.370 -8.239 1.00 94.12 296 PHE A C 1
ATOM 2334 O O . PHE A 1 296 ? 2.844 -18.090 -8.396 1.00 94.12 296 PHE A O 1
ATOM 2341 N N . ASP A 1 297 ? 3.725 -16.099 -7.862 1.00 96.00 297 ASP A N 1
ATOM 2342 C CA . ASP A 1 297 ? 2.459 -15.491 -7.465 1.00 96.00 297 ASP A CA 1
ATOM 2343 C C . ASP A 1 297 ? 1.484 -15.298 -8.633 1.00 96.00 297 ASP A C 1
ATOM 2345 O O . ASP A 1 297 ? 0.279 -15.475 -8.459 1.00 96.00 297 ASP A O 1
ATOM 2349 N N . ILE A 1 298 ? 1.974 -15.033 -9.848 1.00 93.88 298 ILE A N 1
ATOM 2350 C CA . ILE A 1 298 ? 1.126 -15.010 -11.052 1.00 93.88 298 ILE A CA 1
ATOM 2351 C C . ILE A 1 298 ? 0.567 -16.403 -11.370 1.00 93.88 298 ILE A C 1
ATOM 2353 O O . ILE A 1 298 ? -0.546 -16.504 -11.879 1.00 93.88 298 ILE A O 1
ATOM 2357 N N . ALA A 1 299 ? 1.286 -17.482 -11.045 1.00 92.06 299 ALA A N 1
ATOM 2358 C CA . ALA A 1 299 ? 0.774 -18.841 -11.232 1.00 92.06 299 ALA A CA 1
ATOM 2359 C C . ALA A 1 299 ? -0.368 -19.192 -10.255 1.00 92.06 299 ALA A C 1
ATOM 2361 O O . ALA A 1 299 ? -1.155 -20.095 -10.533 1.00 92.06 299 ALA A O 1
ATOM 2362 N N . SER A 1 300 ? -0.487 -18.473 -9.133 1.00 93.69 300 SER A N 1
ATOM 2363 C CA . SER A 1 300 ? -1.566 -18.626 -8.151 1.00 93.69 300 SER A CA 1
ATOM 2364 C C . SER A 1 300 ? -2.122 -17.254 -7.725 1.00 93.69 300 SER A C 1
ATOM 2366 O O . SER A 1 300 ? -2.017 -16.866 -6.555 1.00 93.69 300 SER A O 1
ATOM 2368 N N . PRO A 1 301 ? -2.781 -16.517 -8.640 1.00 94.06 301 PRO A N 1
ATOM 2369 C CA . PRO A 1 301 ? -3.048 -15.089 -8.471 1.00 94.06 301 PRO A CA 1
ATOM 2370 C C . PRO A 1 301 ? -4.021 -14.782 -7.326 1.00 94.06 301 PRO A C 1
ATOM 2372 O O . PRO A 1 301 ? -3.913 -13.735 -6.694 1.00 94.06 301 PRO A O 1
ATOM 2375 N N . VAL A 1 302 ? -4.919 -15.710 -6.983 1.00 94.94 302 VAL A N 1
ATOM 2376 C CA . VAL A 1 302 ? -5.853 -15.563 -5.848 1.00 94.94 302 VAL A CA 1
ATOM 2377 C C . VAL A 1 302 ? -5.114 -15.536 -4.503 1.00 94.94 302 VAL A C 1
ATOM 2379 O O . VAL A 1 302 ? -5.520 -14.816 -3.595 1.00 94.94 302 VAL A O 1
ATOM 2382 N N . ASN A 1 303 ? -4.003 -16.270 -4.393 1.00 93.81 303 ASN A N 1
ATOM 2383 C CA . ASN A 1 303 ? -3.207 -16.370 -3.165 1.00 93.81 303 ASN A CA 1
ATOM 2384 C C . ASN A 1 303 ? -1.999 -15.428 -3.144 1.00 93.81 303 ASN A C 1
ATOM 2386 O O . ASN A 1 303 ? -1.276 -15.404 -2.152 1.00 93.81 303 ASN A O 1
ATOM 2390 N N . SER A 1 304 ? -1.772 -14.679 -4.223 1.0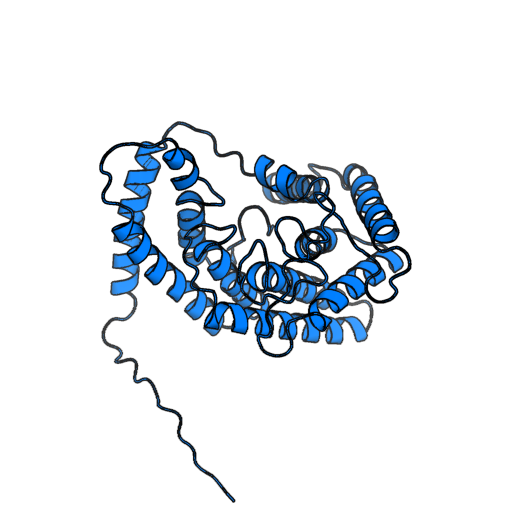0 96.75 304 SER A N 1
ATOM 2391 C CA . SER A 1 304 ? -0.617 -13.792 -4.336 1.00 96.75 304 SER A CA 1
ATOM 2392 C C . SER A 1 304 ? -0.617 -12.697 -3.269 1.00 96.75 304 SER A C 1
ATOM 2394 O O . SER A 1 304 ? -1.680 -12.212 -2.863 1.00 96.75 304 SER A O 1
ATOM 2396 N N . LYS A 1 305 ? 0.574 -12.295 -2.820 1.00 96.94 305 LYS A N 1
ATOM 2397 C CA . LYS A 1 305 ? 0.784 -11.244 -1.815 1.00 96.94 305 LYS A CA 1
ATOM 2398 C C . LYS A 1 305 ? 2.105 -10.543 -2.084 1.00 96.94 305 LYS A C 1
ATOM 2400 O O . LYS A 1 305 ? 3.136 -11.202 -2.165 1.00 96.94 305 LYS A O 1
ATOM 2405 N N . PHE A 1 306 ? 2.098 -9.211 -2.163 1.00 97.75 306 PHE A N 1
ATOM 2406 C CA . PHE A 1 306 ? 3.340 -8.448 -2.260 1.00 97.75 306 PHE A CA 1
ATOM 2407 C C . PHE A 1 306 ? 4.277 -8.820 -1.091 1.00 97.75 306 PHE A C 1
ATOM 2409 O O . PHE A 1 306 ? 3.929 -8.548 0.068 1.00 97.75 306 PHE A O 1
ATOM 2416 N N . PRO A 1 307 ? 5.470 -9.393 -1.354 1.00 95.50 307 PRO A N 1
ATOM 2417 C CA . PRO A 1 307 ? 6.360 -9.866 -0.301 1.00 95.50 307 PRO A CA 1
ATOM 2418 C C . PRO A 1 307 ? 6.805 -8.737 0.629 1.00 95.50 307 PRO A C 1
ATOM 2420 O O . PRO A 1 307 ? 7.355 -7.731 0.187 1.00 95.50 307 PRO A O 1
ATOM 2423 N N . GLY A 1 308 ? 6.594 -8.915 1.932 1.00 90.81 308 GLY A N 1
ATOM 2424 C CA . GLY A 1 308 ? 6.964 -7.910 2.930 1.00 90.81 308 GLY A CA 1
ATOM 2425 C C . GLY A 1 308 ? 5.955 -6.767 3.093 1.00 90.81 308 GLY A C 1
ATOM 2426 O O . GLY A 1 308 ? 6.205 -5.870 3.885 1.00 90.81 308 GLY A O 1
ATOM 2427 N N . PHE A 1 309 ? 4.828 -6.775 2.379 1.00 94.00 309 PHE A N 1
ATOM 2428 C CA . PHE A 1 309 ? 3.831 -5.709 2.490 1.00 94.00 309 PHE A CA 1
ATOM 2429 C C . PHE A 1 309 ? 2.428 -6.256 2.748 1.00 94.00 309 PHE A C 1
ATOM 2431 O O . PHE A 1 309 ? 1.809 -5.873 3.734 1.00 94.00 309 PHE A O 1
ATOM 2438 N N . GLU A 1 310 ? 1.965 -7.210 1.936 1.00 96.12 310 GLU A N 1
ATOM 2439 C CA . GLU A 1 310 ? 0.651 -7.841 2.104 1.00 96.12 310 GLU A CA 1
ATOM 2440 C C . GLU A 1 310 ? 0.748 -9.155 2.905 1.00 96.12 310 GLU A C 1
ATOM 2442 O O . GLU A 1 310 ? 1.723 -9.899 2.777 1.00 96.12 310 GLU A O 1
ATOM 2447 N N . VAL A 1 311 ? -0.286 -9.456 3.705 1.00 89.44 311 VAL A N 1
ATOM 2448 C CA . VAL A 1 311 ? -0.423 -10.674 4.541 1.00 89.44 311 VAL A CA 1
ATOM 2449 C C . VAL A 1 311 ? -1.681 -11.468 4.168 1.00 89.44 311 VAL A C 1
ATOM 2451 O O . VAL A 1 311 ? -2.664 -10.850 3.685 1.00 89.44 311 VAL A O 1
#

pLDDT: mean 82.43, std 22.3, range [22.39, 98.88]

InterPro domains:
  IPR007822 Lanthionine synthetase C-like [PF05147] (55-310)
  IPR007822 Lanthionine synthetase C-like [PR01950] (50-65)
  IPR007822 Lanthionine synthetase C-like [PR01950] (112-128)
  IPR007822 Lanthionine synthetase C-like [PR01950] (168-188)
  IPR007822 Lanthionine synthetase C-like [PR01950] (281-298)
  IPR007822 Lanthionine synthetase C-like [SM01260] (5-311)
  IPR012341 Six-hairpin glycosidase-like superfamily [G3DSA:1.50.10.10] (25-311)
  IPR020464 LanC-like protein, eukaryotic [PR01951] (80-95)
  IPR020464 LanC-like protein, eukaryotic [PR01951] (148-163)
  IPR020464 LanC-like protein, eukaryotic [PR01951] (297-311)

Solvent-accessible surface area (backbone atoms only — not comparable to full-atom values): 16707 Å² total; per-residue (Å²): 140,83,84,85,81,86,72,87,77,79,78,76,75,91,80,64,78,67,62,58,57,54,50,50,49,51,54,50,47,53,53,48,49,56,55,48,65,74,50,75,82,68,88,83,72,67,58,64,60,41,27,73,48,42,42,70,51,20,50,52,50,43,43,52,48,47,20,70,76,79,33,79,63,75,59,46,62,80,72,47,47,63,54,52,53,48,53,51,52,48,15,34,61,58,28,61,87,40,83,68,26,45,47,27,59,67,51,97,87,39,43,31,40,7,26,46,56,14,48,30,29,48,49,43,53,55,69,76,51,96,64,57,73,70,56,42,52,33,51,50,40,30,52,49,34,54,68,72,61,30,39,87,86,69,55,33,35,36,47,28,75,94,49,83,70,92,75,55,49,8,18,33,27,8,19,19,21,39,20,42,30,25,39,52,49,15,51,54,29,57,71,44,84,85,51,81,65,31,50,58,50,12,51,53,29,40,52,52,17,51,52,17,44,54,34,34,72,77,59,16,84,40,94,44,56,4,28,40,59,7,27,35,24,28,28,42,31,25,38,41,46,19,63,68,66,71,44,64,69,29,48,58,55,29,62,53,43,58,58,57,46,53,60,51,49,61,72,65,61,75,85,70,86,87,65,90,71,57,68,47,51,59,26,53,48,62,9,51,45,22,37,51,52,44,57,58,27,64,78,41,44,83,77,45,59,53,84,81,74,52,128

Foldseek 3Di:
DDDDDDDDDPPPPPDPPDPVLVVLLVVVVVVVCVVVVVVPPDDFDLLPQLCVQAPLLSVLLVVVVCCVPVHHCPPPVVNSVVSLVVQLVQQQVQCPPPPQANGFDDDPNFTFPACRRHDLVSLLSNLVDDDDPVSVVNSLSNLVSQQVQADPPLLKGAGTPPDPDPQALANGGILLVNLLSLLSQLVSLCPDPPDPVSPVSSVVSLVSSVSSLVSCLVRVCDPFPALTRHLLVSLVSLLSNCLSPVDVVSLVSSSVSLVSNSVSVVVVPPPDDDDPVVVQQCHRGRHDVVVVLSSVCSVVSNPRDRRSRGD

Secondary structure (DSSP, 8-state):
-------------SSSTTHHHHHHHHHHHHHHHHHHHHTTT----SHHHHHHHHSHHHHHHHHHHHHHHH-TTSS-HHHHHHHHHHHHHHHHHHHTT-TT-S----BTTB-B-STTTSHHHHHHHHTTS---HHHHHHHHHHHHHHHHTS-TTT----SBTT---TT--SSSSSHHHHHHHHHHHHHHHHH--S-HHHHHHHHHHHHHHHHHHHHHHHH---S--STTTSHHHHHHHHHHHHHHH--HHHHHHHHHHHHHHHHHHHHH----S--TTHHHHT-TTTSHHHHHHHHHHHHSGGG---TTT--

Mean predicted aligned error: 9.68 Å

Radius of gyration: 20.4 Å; Cα contacts (8 Å, |Δi|>4): 444; chains: 1; bounding box: 61×45×59 Å

Sequence (311 aa):
MLLGRRWPTIKMTSRGGRNSWICSLRNTYRLLEKALCQLGQRRVVLACHMSSYMGAPGFLFSALFINRYLGPDTVPYQLLKPIIKAILTGGRAGSGHNLDCPLMYRWHGTRFLGAASGLAGILHILLHFPLEVEEREDVEAAIWYLVRNRFKQGGNYPSCQNNSRDTLVQWSHGAGGVAIMLCKAAQVYAEEKKTDNFHEKAIKFHDAAIEAGEVVWRRGQNHKIGLADGIAGNAYTFLSLYRLTADQLYLNRAEVFPATLHEKIKKMMPLDDTSDEELNVFSLFHGLAGVACLFFDIASPVNSKFPGFEV

Nearest PDB structures (foldseek):
  3t33-assembly1_A  TM=8.160E-01  e=6.492E-19  Arabidopsis thaliana
  8sap-assembly2_B  TM=6.562E-01  e=1.045E-03  Bacillus thuringiensis serovar andalousiensis
  8sam-assembly2_B  TM=6.487E-01  e=4.135E-03  Bacillus thuringiensis serovar andalousiensis
  3k7x-assembly1_A  TM=5.258E-01  e=6.180E-02  Listeria innocua
  8ato-assembly1_B  TM=1.639E-01  e=8.190E+00  Homo sapiens

Organism: NCBI:txid906938